Protein 1UCD (pdb70)

Solvent-accessible surface area: 8926 Å² total; per-residue (Å²): 44,54,17,0,43,0,0,0,8,9,0,21,11,10,4,46,32,80,146,96,70,108,15,63,0,73,68,57,145,44,2,0,0,40,0,0,23,0,8,65,100,69,76,48,45,54,100,37,141,41,47,113,41,41,51,98,89,0,68,114,6,72,90,73,0,68,90,24,0,16,9,2,60,124,103,64,36,91,103,27,3,33,90,2,0,67,72,9,0,10,11,0,43,101,99,27,89,3,28,34,0,0,89,23,0,0,49,6,30,91,109,4,69,1,36,16,4,0,143,104,88,94,4,19,25,81,50,163,97,25,40,74,152,39,1,36,29,52,0,58,82,134,44,38,74,79,1,0,0,57,16,104,67,11,87,133,77,156,50,25,54,1,5,15,1,1,2,4,15,24,109,69,5,82,69,31,57,56,6,110,145,36,84,6,37,65,86,5,39,13

Foldseek 3Di:
DWKKWFKWWQLCQVCVLVPDDDFQSVPDGFIATQAIFDADPPGTQWQDDADQDDPVLAPVCVVLCCNRPARRGDRDRVVSLRRRCRTGVRVLCVPAPSNRRVVLSSVVSVVQGLQVLCVVVVNGADFDKDFLVVSQVSSCVVVVAGWAWEWDANVVPRAIATTMIIFMGTSVSPHTYHDDHYNDDRMHHD

GO terms:
  GO:0033897 ribonuclease T2 activity (F, EXP)

B-factor: mean 17.35, std 6.52, range [9.42, 54.41]

CATH classification: 3.90.730.10

Sequence (190 aa):
FDSFWFVQQWPPAVCSFQKSGSCPGSGLRTFTIHGLWPQQSGTSLTNCPGSPFDITKISHLQSQLNTLWPNVLRANNQQFWSHEWTKHGTCSESTFNQAAYFKLAVDMRNNYDIIGALRPHAAGPNGRTKSRQAIKGFLKAKFGKFPGLRCRTDPQTKVSYLVQVVACFAQDGSTLIDCTRDTCGANFIF

InterPro domains:
  IPR001568 Ribonuclease T2-like [PF00445] (1-180)
  IPR001568 Ribonuclease T2-like [PTHR11240] (1-183)
  IPR018188 Ribonuclease T2, His active site 1 [PS00530] (31-38)
  IPR033130 Ribonuclease T2, His active site 2 [PS00531] (81-92)
  IPR033697 Ribonuclease T2, eukaryotic [cd01061] (1-190)
  IPR036430 Ribonuclease T2-like superfamily [G3DSA:3.90.730.10] (1-191)
  IPR036430 Ribonuclease T2-like superfamily [SSF55895] (1-191)

Organism: Momordica charantia (NCBI:txid3673)

Secondary structure (DSSP, 8-state):
--EEEEEEE-HHHHHHT--SS--GGGG--S-EEEEEEEEETTEE--S-S-PPP-GGGGGGGHHHHHHHS--SSSS-HHHHHHHHHHHTGGGGTTT--HHHHHHHHHHHHHT--HHHHHGGGT-S-SSSEEEHHHHHHHHHHHHSS--EEEEEE-TTT--EEEEEEEEEEETTSSSEE--------SEEE-

Nearest PDB structures (foldseek):
  1bk7-assembly1_A  TM=9.965E-01  e=3.437E-41  Momordica charantia
  1j1g-assembly1_A  TM=9.953E-01  e=5.301E-41  Momordica charantia
  1j1f-assembly1_A  TM=9.950E-01  e=1.047E-40  Momordica charantia
  1v9h-assembly1_A  TM=9.979E-01  e=4.623E-40  Momordica charantia
  1ucg-assembly2_B  TM=9.881E-01  e=3.609E-40  Momordica charantia

Radius of gyration: 15.97 Å; Cα contacts (8 Å, |Δi|>4): 383; chains: 1; bounding box: 39×34×41 Å

Structure (mmCIF, N/CA/C/O backbone):
data_1UCD
#
_entry.id   1UCD
#
_cell.length_a   39.18
_cell.length_b   63.48
_cell.length_c   73.74
_cell.angle_alpha   90
_cell.angle_beta   90
_cell.angle_gamma   90
#
_symmetry.space_group_name_H-M   'P 21 21 21'
#
loop_
_entity.id
_entity.type
_entity.pdbx_description
1 polymer 'Ribonuclease MC'
2 non-polymer "URIDINE-5'-MONOPHOSPHATE"
3 non-polymer URACIL
4 water water
#
loop_
_atom_site.group_PDB
_atom_site.id
_atom_site.type_symbol
_atom_site.label_atom_id
_atom_site.label_alt_id
_atom_site.label_comp_id
_atom_site.label_asym_id
_atom_site.label_entity_id
_atom_site.label_seq_id
_atom_site.pdbx_PDB_ins_code
_atom_site.Cartn_x
_atom_site.Cartn_y
_atom_site.Cartn_z
_atom_site.occupancy
_atom_site.B_iso_or_equiv
_atom_site.auth_seq_id
_atom_site.auth_comp_id
_atom_site.auth_asym_id
_atom_site.auth_atom_id
_atom_site.pdbx_PDB_model_num
ATOM 1 N N . PHE A 1 1 ? -0.616 -6.665 12.815 1.00 17.63 1 PHE A N 1
ATOM 2 C CA . PHE A 1 1 ? -1.295 -5.998 13.959 1.00 16.60 1 PHE A CA 1
ATOM 3 C C . PHE A 1 1 ? -2.178 -4.872 13.435 1.00 16.45 1 PHE A C 1
ATOM 4 O O . PHE A 1 1 ? -1.910 -4.305 12.376 1.00 16.79 1 PHE A O 1
ATOM 12 N N . ASP A 1 2 ? -3.231 -4.549 14.175 1.00 16.80 2 ASP A N 1
ATOM 13 C CA . ASP A 1 2 ? -4.149 -3.502 13.744 1.00 17.52 2 ASP A CA 1
ATOM 14 C C . ASP A 1 2 ? -4.267 -2.332 14.714 1.00 16.52 2 ASP A C 1
ATOM 15 O O . ASP A 1 2 ? -4.913 -1.332 14.412 1.00 17.62 2 ASP A O 1
ATOM 20 N N . SER A 1 3 ? -3.652 -2.456 15.884 1.00 15.64 3 SER A N 1
ATOM 21 C CA . SER A 1 3 ? -3.688 -1.381 16.862 1.00 14.36 3 SER A CA 1
ATOM 22 C C . SER A 1 3 ? -2.624 -1.619 17.915 1.00 12.93 3 SER A C 1
ATOM 23 O O . SER A 1 3 ? -1.964 -2.657 17.925 1.00 13.11 3 SER A O 1
ATOM 26 N N . PHE A 1 4 ? -2.461 -0.635 18.789 1.00 12.14 4 PHE A N 1
ATOM 27 C CA . PHE A 1 4 ? -1.489 -0.701 19.866 1.00 11.78 4 PHE A CA 1
ATOM 28 C C . PHE A 1 4 ? -2.125 -0.345 21.186 1.00 11.75 4 PHE A C 1
ATOM 29 O O . PHE A 1 4 ? -3.038 0.479 21.256 1.00 12.07 4 PHE A O 1
ATOM 37 N N . TRP A 1 5 ? -1.596 -0.953 22.234 1.00 11.94 5 TRP A N 1
ATOM 38 C CA . TRP A 1 5 ? -1.978 -0.620 23.588 1.00 10.63 5 TRP A CA 1
ATOM 39 C C . TRP A 1 5 ? -0.698 -0.014 24.131 1.00 10.69 5 TRP A C 1
ATOM 40 O O . TRP A 1 5 ? 0.313 -0.709 24.269 1.00 11.12 5 TRP A O 1
ATOM 51 N N . PHE A 1 6 ? -0.717 1.289 24.375 1.00 10.08 6 PHE A N 1
ATOM 52 C CA . PHE A 1 6 ? 0.440 1.951 24.945 1.00 9.42 6 PHE A CA 1
ATOM 53 C C . PHE A 1 6 ? 0.158 1.907 26.432 1.00 10.81 6 PHE A C 1
ATOM 54 O O . PHE A 1 6 ? -0.670 2.654 26.946 1.00 9.69 6 PHE A O 1
ATOM 62 N N . VAL A 1 7 ? 0.859 1.020 27.117 1.00 9.73 7 VAL A N 1
ATOM 63 C CA . VAL A 1 7 ? 0.628 0.798 28.529 1.00 10.68 7 VAL A CA 1
ATOM 64 C C . VAL A 1 7 ? 1.597 1.493 29.453 1.00 10.62 7 VAL A C 1
ATOM 65 O O . VAL A 1 7 ? 2.799 1.237 29.419 1.00 10.95 7 VAL A O 1
ATOM 69 N N . GLN A 1 8 ? 1.069 2.388 30.275 1.00 10.20 8 GLN A N 1
ATOM 70 C CA . GLN A 1 8 ? 1.884 3.082 31.252 1.00 9.84 8 GLN A CA 1
ATOM 71 C C . GLN A 1 8 ? 1.538 2.516 32.605 1.00 9.90 8 GLN A C 1
ATOM 72 O O . GLN A 1 8 ? 0.412 2.092 32.838 1.00 10.94 8 GLN A O 1
ATOM 78 N N . GLN A 1 9 ? 2.509 2.510 33.502 1.00 10.43 9 GLN A N 1
ATOM 79 C CA . GLN A 1 9 ? 2.274 1.983 34.828 1.00 10.26 9 GLN A CA 1
ATOM 80 C C . GLN A 1 9 ? 2.588 3.035 35.873 1.00 10.85 9 GLN A C 1
ATOM 81 O O . GLN A 1 9 ? 3.406 3.926 35.646 1.00 10.98 9 GLN A O 1
ATOM 87 N N . TRP A 1 10 ? 1.901 2.943 37.006 1.00 11.63 10 TRP A N 1
ATOM 88 C CA . TRP A 1 10 ? 2.135 3.852 38.118 1.00 11.85 10 TRP A CA 1
ATOM 89 C C . TRP A 1 10 ? 3.112 3.074 38.989 1.00 11.78 10 TRP A C 1
ATOM 90 O O . TRP A 1 10 ? 2.725 2.154 39.707 1.00 12.48 10 TRP A O 1
ATOM 101 N N . PRO A 1 11 ? 4.397 3.445 38.939 1.00 11.61 11 PRO A N 1
ATOM 102 C CA . PRO A 1 11 ? 5.434 2.758 39.710 1.00 12.07 11 PRO A CA 1
ATOM 103 C C . PRO A 1 11 ? 5.144 2.424 41.166 1.00 12.21 11 PRO A C 1
ATOM 104 O O . PRO A 1 11 ? 5.341 1.289 41.587 1.00 11.93 11 PRO A O 1
ATOM 108 N N . PRO A 1 12 ? 4.677 3.398 41.955 1.00 12.20 12 PRO A N 1
ATOM 109 C CA . PRO A 1 12 ? 4.400 3.080 43.359 1.00 13.37 12 PRO A CA 1
ATOM 110 C C . PRO A 1 12 ? 3.369 1.968 43.522 1.00 14.51 12 PRO A C 1
ATOM 111 O O . PRO A 1 12 ? 3.511 1.097 44.377 1.00 14.89 12 PRO A O 1
ATOM 115 N N . ALA A 1 13 ? 2.325 2.003 42.702 1.00 14.20 13 ALA A N 1
ATOM 116 C CA . ALA A 1 13 ? 1.283 0.990 42.774 1.00 14.84 13 ALA A CA 1
ATOM 117 C C . ALA A 1 13 ? 1.829 -0.372 42.368 1.00 14.88 13 ALA A C 1
ATOM 118 O O . ALA A 1 13 ? 1.576 -1.377 43.030 1.00 15.19 13 ALA A O 1
ATOM 120 N N . VAL A 1 14 ? 2.590 -0.409 41.280 1.00 13.70 14 VAL A N 1
ATOM 121 C CA . VAL A 1 14 ? 3.163 -1.662 40.819 1.00 15.14 14 VAL A CA 1
ATOM 122 C C . VAL A 1 14 ? 4.041 -2.237 41.928 1.00 14.68 14 VAL A C 1
ATOM 123 O O . VAL A 1 14 ? 3.986 -3.430 42.230 1.00 15.96 14 VAL A O 1
ATOM 127 N N . CYS A 1 15 ? 4.841 -1.374 42.541 1.00 15.57 15 CYS A N 1
ATOM 128 C CA . CYS A 1 15 ? 5.725 -1.793 43.615 1.00 15.55 15 CYS A CA 1
ATOM 129 C C . CYS A 1 15 ? 4.993 -2.075 44.927 1.00 16.09 15 CYS A C 1
ATOM 130 O O . CYS A 1 15 ? 5.524 -2.766 45.801 1.00 17.96 15 CYS A O 1
ATOM 133 N N . SER A 1 16 ? 3.779 -1.553 45.071 1.00 17.49 16 SER A N 1
ATOM 134 C CA . SER A 1 16 ? 3.017 -1.766 46.298 1.00 18.38 16 SER A CA 1
ATOM 135 C C . SER A 1 16 ? 2.650 -3.236 46.457 1.00 19.93 16 SER A C 1
ATOM 136 O O . SER A 1 16 ? 2.292 -3.676 47.549 1.00 20.72 16 SER A O 1
ATOM 139 N N . PHE A 1 17 ? 2.741 -3.996 45.368 1.00 19.22 17 PHE A N 1
ATOM 140 C CA . PHE A 1 17 ? 2.423 -5.416 45.415 1.00 20.37 17 PHE A CA 1
ATOM 141 C C . PHE A 1 17 ? 3.634 -6.243 45.811 1.00 21.16 17 PHE A C 1
ATOM 142 O O . PHE A 1 17 ? 3.515 -7.433 46.094 1.00 22.49 17 PHE A O 1
ATOM 150 N N . GLN A 1 18 ? 4.800 -5.604 45.826 1.00 20.73 18 GLN A N 1
ATOM 151 C CA . GLN A 1 18 ? 6.033 -6.272 46.227 1.00 21.42 18 GLN A CA 1
ATOM 152 C C . GLN A 1 18 ? 6.132 -6.008 47.724 1.00 20.92 18 GLN A C 1
ATOM 153 O O . GLN A 1 18 ? 6.640 -4.969 48.148 1.00 20.34 18 GLN A O 1
ATOM 159 N N . LYS A 1 19 ? 5.632 -6.948 48.518 1.00 21.39 19 LYS A N 1
ATOM 160 C CA . LYS A 1 19 ? 5.613 -6.807 49.969 1.00 21.09 19 LYS A CA 1
ATOM 161 C C . LYS A 1 19 ? 6.971 -6.887 50.655 1.00 21.50 19 LYS A C 1
ATOM 162 O O . LYS A 1 19 ? 7.090 -6.580 51.841 1.00 21.24 19 LYS A O 1
ATOM 168 N N . SER A 1 20 ? 7.994 -7.295 49.916 1.00 20.76 20 SER A N 1
ATOM 169 C CA . SER A 1 20 ? 9.332 -7.390 50.482 1.00 21.13 20 SER A CA 1
ATOM 170 C C . SER A 1 20 ? 10.378 -7.065 49.427 1.00 20.19 20 SER A C 1
ATOM 171 O O . SER A 1 20 ? 10.127 -7.195 48.228 1.00 20.28 20 SER A O 1
ATOM 174 N N . GLY A 1 21 ? 11.547 -6.628 49.877 1.00 19.71 21 GLY A N 1
ATOM 175 C CA . GLY A 1 21 ? 12.617 -6.312 48.951 1.00 18.97 21 GLY A CA 1
ATOM 176 C C . GLY A 1 21 ? 12.532 -4.941 48.312 1.00 17.36 21 GLY A C 1
ATOM 177 O O . GLY A 1 21 ? 11.520 -4.245 48.412 1.00 18.13 21 GLY A O 1
ATOM 178 N N . SER A 1 22 ? 13.614 -4.558 47.644 1.00 17.95 22 SER A N 1
ATOM 179 C CA . SER A 1 22 ? 13.687 -3.263 46.988 1.00 17.70 22 SER A CA 1
ATOM 180 C C . SER A 1 22 ? 12.809 -3.216 45.749 1.00 16.74 22 SER A C 1
ATOM 181 O O . SER A 1 22 ? 12.550 -4.234 45.105 1.00 18.42 22 SER A O 1
ATOM 184 N N . CYS A 1 23 ? 12.361 -2.014 45.418 1.00 14.99 23 CYS A N 1
ATOM 185 C CA . CYS A 1 23 ? 11.510 -1.808 44.262 1.00 14.96 23 CYS A CA 1
ATOM 186 C C . CYS A 1 23 ? 11.583 -0.318 43.950 1.00 14.98 23 CYS A C 1
ATOM 187 O O . CYS A 1 23 ? 10.918 0.491 44.598 1.00 14.70 23 CYS A O 1
ATOM 190 N N . PRO A 1 24 ? 12.404 0.060 42.955 1.00 16.39 24 PRO A N 1
ATOM 191 C CA . PRO A 1 24 ? 12.608 1.448 42.523 1.00 16.54 24 PRO A CA 1
ATOM 192 C C . PRO A 1 24 ? 11.332 2.248 42.288 1.00 15.89 24 PRO A C 1
ATOM 193 O O . PRO A 1 24 ? 11.302 3.459 42.512 1.00 14.81 24 PRO A O 1
ATOM 197 N N . GLY A 1 25 ? 10.287 1.570 41.828 1.00 15.21 25 GLY A N 1
ATOM 198 C CA . GLY A 1 25 ? 9.027 2.238 41.562 1.00 15.05 25 GLY A CA 1
ATOM 199 C C . GLY A 1 25 ? 8.438 2.930 42.773 1.00 14.61 25 GLY A C 1
ATOM 200 O O . GLY A 1 25 ? 7.678 3.888 42.641 1.00 13.91 25 GLY A O 1
ATOM 201 N N . SER A 1 26 ? 8.785 2.453 43.963 1.00 14.51 26 SER A N 1
ATOM 202 C CA . SER A 1 26 ? 8.264 3.053 45.177 1.00 15.36 26 SER A CA 1
ATOM 203 C C . SER A 1 26 ? 8.605 4.532 45.301 1.00 16.60 26 SER A C 1
ATOM 204 O O . SER A 1 26 ? 7.856 5.291 45.903 1.00 18.16 26 SER A O 1
ATOM 207 N N . GLY A 1 27 ? 9.725 4.946 44.723 1.00 15.80 27 GLY A N 1
ATOM 208 C CA . GLY A 1 27 ? 10.105 6.346 44.813 1.00 18.16 27 GLY A CA 1
ATOM 209 C C . GLY A 1 27 ? 9.923 7.123 43.524 1.00 18.36 27 GLY A C 1
ATOM 210 O O . GLY A 1 27 ? 10.421 8.242 43.394 1.00 20.73 27 GLY A O 1
ATOM 211 N N . LEU A 1 28 ? 9.191 6.552 42.573 1.00 16.41 28 LEU A N 1
ATOM 212 C CA . LEU A 1 28 ? 8.995 7.219 41.294 1.00 16.98 28 LEU A CA 1
ATOM 213 C C . LEU A 1 28 ? 7.544 7.619 41.077 1.00 17.38 28 LEU A C 1
ATOM 214 O O . LEU A 1 28 ? 6.738 6.836 40.571 1.00 17.22 28 LEU A O 1
ATOM 219 N N . ARG A 1 29 ? 7.235 8.859 41.444 1.00 18.08 29 ARG A N 1
ATOM 220 C CA . ARG A 1 29 ? 5.887 9.409 41.338 1.00 19.60 29 ARG A CA 1
ATOM 221 C C . ARG A 1 29 ? 5.574 9.992 39.967 1.00 19.03 29 ARG A C 1
ATOM 222 O O . ARG A 1 29 ? 5.248 11.170 39.840 1.00 20.63 29 ARG A O 1
ATOM 230 N N . THR A 1 30 ? 5.676 9.161 38.940 1.00 17.70 30 THR A N 1
ATOM 231 C CA . TH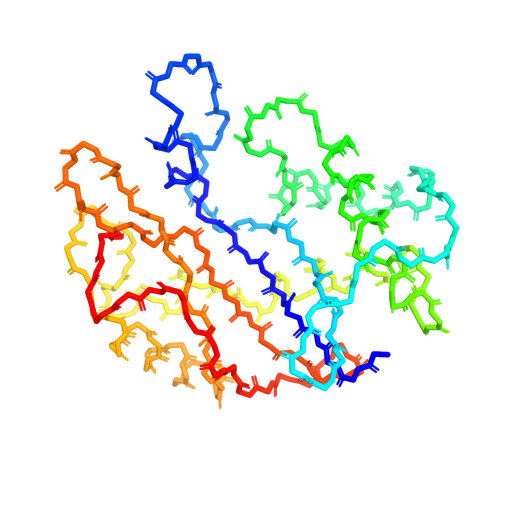R A 1 30 ? 5.378 9.588 37.585 1.00 17.92 30 THR A CA 1
ATOM 232 C C . THR A 1 30 ? 5.011 8.339 36.801 1.00 16.05 30 THR A C 1
ATOM 233 O O . THR A 1 30 ? 5.577 7.274 37.041 1.00 14.74 30 THR A O 1
ATOM 237 N N . PHE A 1 31 ? 4.046 8.447 35.895 1.00 14.62 31 PHE A N 1
ATOM 238 C CA . PHE A 1 31 ? 3.689 7.283 35.101 1.00 13.95 31 PHE A CA 1
ATOM 239 C C . PHE A 1 31 ? 4.841 7.000 34.172 1.00 13.11 31 PHE A C 1
ATOM 240 O O . PHE A 1 31 ? 5.425 7.912 33.588 1.00 13.84 31 PHE A O 1
ATOM 248 N N . THR A 1 32 ? 5.179 5.727 34.049 1.00 11.46 32 THR A N 1
ATOM 249 C CA . THR A 1 32 ? 6.267 5.331 33.183 1.00 11.10 32 THR A CA 1
ATOM 250 C C . THR A 1 32 ? 5.750 4.286 32.222 1.00 11.00 32 THR A C 1
ATOM 251 O O . THR A 1 32 ? 4.666 3.738 32.399 1.00 10.46 32 THR A O 1
ATOM 255 N N . ILE A 1 33 ? 6.529 4.009 31.194 1.00 9.96 33 ILE A N 1
ATOM 256 C CA . ILE A 1 33 ? 6.121 3.043 30.197 1.00 10.41 33 ILE A CA 1
ATOM 257 C C . ILE A 1 33 ? 6.299 1.608 30.650 1.00 10.41 33 ILE A C 1
ATOM 258 O O . ILE A 1 33 ? 7.363 1.232 31.131 1.00 11.01 33 ILE A O 1
ATOM 263 N N . HIS A 1 34 ? 5.251 0.810 30.526 1.00 9.97 34 HIS A N 1
ATOM 264 C CA . HIS A 1 34 ? 5.399 -0.602 30.823 1.00 10.33 34 HIS A CA 1
ATOM 265 C C . HIS A 1 34 ? 5.766 -1.166 29.455 1.00 10.91 34 HIS A C 1
ATOM 266 O O . HIS A 1 34 ? 6.790 -1.823 29.295 1.00 10.99 34 HIS A O 1
ATOM 273 N N . GLY A 1 35 ? 4.933 -0.889 28.461 1.00 10.49 35 GLY A N 1
ATOM 274 C CA . GLY A 1 35 ? 5.232 -1.372 27.132 1.00 10.61 35 GLY A CA 1
ATOM 275 C C . GLY A 1 35 ? 4.253 -0.879 26.095 1.00 11.03 35 GLY A C 1
ATOM 276 O O . GLY A 1 35 ? 3.257 -0.231 26.408 1.00 11.63 35 GLY A O 1
ATOM 277 N N . LEU A 1 36 ? 4.572 -1.175 24.845 1.00 10.84 36 LEU A N 1
ATOM 278 C CA . LEU A 1 36 ? 3.746 -0.819 23.704 1.00 10.68 36 LEU A CA 1
ATOM 279 C C . LEU A 1 36 ? 3.375 -2.183 23.146 1.00 10.20 36 LEU A C 1
ATOM 280 O O . LEU A 1 36 ? 4.214 -2.907 22.603 1.00 10.70 36 LEU A O 1
ATOM 285 N N . TRP A 1 37 ? 2.108 -2.537 23.288 1.00 10.24 37 TRP A N 1
ATOM 286 C CA . TRP A 1 37 ? 1.662 -3.858 22.896 1.00 10.44 37 TRP A CA 1
ATOM 287 C C . TRP A 1 37 ? 0.819 -3.929 21.649 1.00 10.22 37 TRP A C 1
ATOM 288 O O . TRP A 1 37 ? -0.327 -3.487 21.642 1.00 10.76 37 TRP A O 1
ATOM 299 N N . PRO A 1 38 ? 1.369 -4.503 20.574 1.00 10.75 38 PRO A N 1
ATOM 300 C CA . PRO A 1 38 ? 0.595 -4.611 19.339 1.00 10.89 38 PRO A CA 1
ATOM 301 C C . PRO A 1 38 ? -0.612 -5.501 19.586 1.00 11.87 38 PRO A C 1
ATOM 302 O O . PRO A 1 38 ? -0.541 -6.462 20.354 1.00 12.77 38 PRO A O 1
ATOM 306 N N . GLN A 1 39 ? -1.714 -5.168 18.929 1.00 12.84 39 GLN A N 1
ATOM 307 C CA . GLN A 1 39 ? -2.957 -5.915 19.055 1.00 14.08 39 GLN A CA 1
ATOM 308 C C . GLN A 1 39 ? -3.409 -6.365 17.680 1.00 15.55 39 GLN A C 1
ATOM 309 O O . GLN A 1 39 ? -3.015 -5.791 16.666 1.00 15.91 39 GLN A O 1
ATOM 315 N N . GLN A 1 40 ? -4.260 -7.383 17.661 1.00 18.00 40 GLN A N 1
ATOM 316 C CA . GLN A 1 40 ? -4.814 -7.902 16.422 1.00 20.91 40 GLN A CA 1
ATOM 317 C C . GLN A 1 40 ? -6.199 -8.448 16.731 1.00 23.10 40 GLN A C 1
ATOM 318 O O . GLN A 1 40 ? -6.347 -9.338 17.564 1.00 22.90 40 GLN A O 1
ATOM 324 N N . SER A 1 41 ? -7.212 -7.897 16.075 1.00 25.48 41 SER A N 1
ATOM 325 C CA . SER A 1 41 ? -8.586 -8.346 16.269 1.00 27.36 41 SER A CA 1
ATOM 326 C C . SER A 1 41 ? -8.988 -8.463 17.740 1.00 28.37 41 SER A C 1
ATOM 327 O O . SER A 1 41 ? -9.522 -9.490 18.166 1.00 29.57 41 SER A O 1
ATOM 330 N N . GLY A 1 42 ? -8.722 -7.413 18.511 1.00 28.65 42 GLY A N 1
ATOM 331 C CA . GLY A 1 42 ? -9.084 -7.409 19.918 1.00 28.40 42 GLY A CA 1
ATOM 332 C C . GLY A 1 42 ? -8.243 -8.255 20.858 1.00 27.81 42 GLY A C 1
ATOM 333 O O . GLY A 1 42 ? -8.667 -8.538 21.979 1.00 29.01 42 GLY A O 1
ATOM 334 N N . THR A 1 43 ? -7.055 -8.662 20.423 1.00 26.60 43 THR A N 1
ATOM 335 C CA . THR A 1 43 ? -6.194 -9.471 21.278 1.00 24.63 43 THR A CA 1
ATOM 336 C C . THR A 1 43 ? -4.731 -9.061 21.150 1.00 21.66 43 THR A C 1
ATOM 337 O O . THR A 1 43 ? -4.296 -8.583 20.103 1.00 19.60 43 THR A O 1
ATOM 341 N N . SER A 1 44 ? -3.974 -9.253 22.224 1.00 19.44 44 SER A N 1
ATOM 342 C CA . SER A 1 44 ? -2.562 -8.900 22.230 1.00 19.43 44 SER A CA 1
ATOM 343 C C . SER A 1 44 ? -1.726 -9.887 21.433 1.00 19.22 44 SER A C 1
ATOM 344 O O . SER A 1 44 ? -1.863 -11.101 21.586 1.00 20.97 44 SER A O 1
ATOM 347 N N . LEU A 1 45 ? -0.862 -9.357 20.577 1.00 17.10 45 LEU A N 1
ATOM 348 C CA . LEU A 1 45 ? 0.024 -10.183 19.769 1.00 16.99 45 LEU A CA 1
ATOM 349 C C . LEU A 1 45 ? 1.344 -10.248 20.504 1.00 16.87 45 LEU A C 1
ATOM 350 O O . LEU A 1 45 ? 1.973 -9.217 20.742 1.00 16.98 45 LEU A O 1
ATOM 355 N N . THR A 1 46 ? 1.771 -11.452 20.861 1.00 15.53 46 THR A N 1
ATOM 356 C CA . THR A 1 46 ? 3.018 -11.604 21.594 1.00 16.16 46 THR A CA 1
ATOM 357 C C . THR A 1 46 ? 3.971 -12.641 21.029 1.00 16.27 46 THR A C 1
ATOM 358 O O . THR A 1 46 ? 3.574 -13.546 20.292 1.00 17.76 46 THR A O 1
ATOM 362 N N . ASN A 1 47 ? 5.237 -12.487 21.400 1.00 16.27 47 ASN A N 1
ATOM 363 C CA . ASN A 1 47 ? 6.309 -13.385 21.003 1.00 16.63 47 ASN A CA 1
ATOM 364 C C . ASN A 1 47 ? 6.325 -13.725 19.526 1.00 16.82 47 ASN A C 1
ATOM 365 O O . ASN A 1 47 ? 6.388 -14.895 19.145 1.00 17.81 47 ASN A O 1
ATOM 370 N N . CYS A 1 48 ? 6.278 -12.696 18.690 1.00 15.98 48 CYS A N 1
ATOM 371 C CA . CYS A 1 48 ? 6.306 -12.896 17.252 1.00 16.49 48 CYS A CA 1
ATOM 372 C C . CYS A 1 48 ? 7.732 -13.113 16.805 1.00 17.27 48 CYS A C 1
ATOM 373 O O . CYS A 1 48 ? 8.668 -12.610 17.421 1.00 15.94 48 CYS A O 1
ATOM 376 N N . PRO A 1 49 ? 7.921 -13.893 15.735 1.00 16.94 49 PRO A N 1
ATOM 377 C CA . PRO A 1 49 ? 9.283 -14.117 15.259 1.00 17.60 49 PRO A CA 1
ATOM 378 C C . PRO A 1 49 ? 9.782 -12.772 14.755 1.00 18.81 49 PRO A C 1
ATOM 379 O O . PRO A 1 49 ? 9.151 -12.148 13.902 1.00 20.93 49 PRO A O 1
ATOM 383 N N . GLY A 1 50 ? 10.900 -12.316 15.296 1.00 18.01 50 GLY A N 1
ATOM 384 C CA . GLY A 1 50 ? 11.432 -11.040 14.874 1.00 17.58 50 GLY A CA 1
ATOM 385 C C . GLY 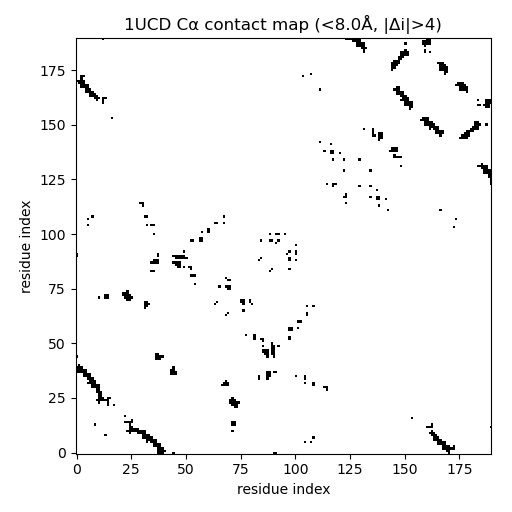A 1 50 ? 12.899 -10.925 15.201 1.00 17.84 50 GLY A C 1
ATOM 386 O O . GLY A 1 50 ? 13.543 -11.905 15.576 1.00 19.59 50 GLY A O 1
ATOM 387 N N . SER A 1 51 ? 13.428 -9.718 15.063 1.00 16.22 51 SER A N 1
ATOM 388 C CA . SER A 1 51 ? 14.831 -9.481 15.336 1.00 16.60 51 SER A CA 1
ATOM 389 C C . SER A 1 51 ? 15.118 -9.573 16.823 1.00 17.00 51 SER A C 1
ATOM 390 O O . SER A 1 51 ? 14.295 -9.182 17.653 1.00 16.48 51 SER A O 1
ATOM 393 N N . PRO A 1 52 ? 16.284 -10.118 17.184 1.00 17.48 52 PRO A N 1
ATOM 394 C CA . PRO A 1 52 ? 16.604 -10.210 18.606 1.00 16.74 52 PRO A CA 1
ATOM 395 C C . PRO A 1 52 ? 16.767 -8.778 19.101 1.00 15.50 52 PRO A C 1
ATOM 396 O O . PRO A 1 52 ? 17.073 -7.882 18.314 1.00 16.84 52 PRO A O 1
ATOM 400 N N . PHE A 1 53 ? 16.549 -8.555 20.388 1.00 15.34 53 PHE A N 1
ATOM 401 C CA . PHE A 1 53 ? 16.715 -7.219 20.933 1.00 14.50 53 PHE A CA 1
ATOM 402 C C . PHE A 1 53 ? 18.169 -6.805 20.724 1.00 14.39 53 PHE A C 1
ATOM 403 O O . PHE A 1 53 ? 19.089 -7.586 20.968 1.00 15.62 53 PHE A O 1
ATOM 411 N N . ASP A 1 54 ? 18.371 -5.577 20.267 1.00 13.85 54 ASP A N 1
ATOM 412 C CA . ASP A 1 54 ? 19.710 -5.058 20.027 1.00 14.36 54 ASP A CA 1
ATOM 413 C C . ASP A 1 54 ? 19.813 -3.719 20.737 1.00 12.86 54 ASP A C 1
ATOM 414 O O . ASP A 1 54 ? 19.279 -2.717 20.269 1.00 13.16 54 ASP A O 1
ATOM 419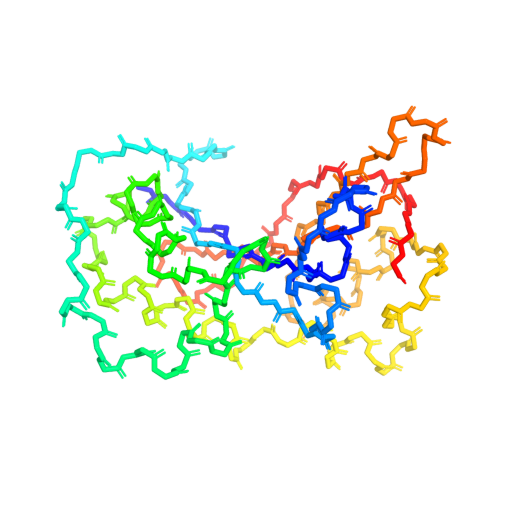 N N . ILE A 1 55 ? 20.510 -3.707 21.866 1.00 14.26 55 ILE A N 1
ATOM 420 C CA . ILE A 1 55 ? 20.655 -2.491 22.649 1.00 14.88 55 ILE A CA 1
ATOM 421 C C . ILE A 1 55 ? 21.270 -1.320 21.879 1.00 15.21 55 ILE A C 1
ATOM 422 O O . ILE A 1 55 ? 20.950 -0.166 22.150 1.00 16.09 55 ILE A O 1
ATOM 427 N N . THR A 1 56 ? 22.133 -1.609 20.908 1.00 14.69 56 THR A N 1
ATOM 428 C CA . THR A 1 56 ? 22.774 -0.541 20.139 1.00 15.51 56 THR A CA 1
ATOM 429 C C . THR A 1 56 ? 21.784 0.240 19.286 1.00 15.52 56 THR A C 1
ATOM 430 O O . THR A 1 56 ? 22.038 1.385 18.918 1.00 16.88 56 THR A O 1
ATOM 434 N N . LYS A 1 57 ? 20.649 -0.376 18.975 1.00 15.04 57 LYS A N 1
ATOM 435 C CA . LYS A 1 57 ? 19.651 0.284 18.150 1.00 16.50 57 LYS A CA 1
ATOM 436 C C . LYS A 1 57 ? 18.911 1.400 18.880 1.00 16.15 57 LYS A C 1
ATOM 437 O O . LYS A 1 57 ? 18.252 2.222 18.247 1.00 16.21 57 LYS A O 1
ATOM 443 N N . ILE A 1 58 ? 19.021 1.442 20.205 1.00 15.54 58 ILE A N 1
ATOM 444 C CA . ILE A 1 58 ? 18.333 2.485 20.955 1.00 15.75 58 ILE A CA 1
ATOM 445 C C . ILE A 1 58 ? 19.232 3.325 21.857 1.00 15.63 58 ILE A C 1
ATOM 446 O O . ILE A 1 58 ? 18.764 3.943 22.811 1.00 14.69 58 ILE A O 1
ATOM 451 N N . SER A 1 59 ? 20.525 3.357 21.552 1.00 15.63 59 SER A N 1
ATOM 452 C CA . SER A 1 59 ? 21.452 4.157 22.341 1.00 16.51 59 SER A CA 1
ATOM 453 C C . SER A 1 59 ? 21.029 5.622 22.249 1.00 15.35 59 SER A C 1
ATOM 454 O O . SER A 1 59 ? 21.162 6.379 23.209 1.00 15.12 59 SER A O 1
ATOM 457 N N . HIS A 1 60 ? 20.489 6.015 21.097 1.00 15.26 60 HIS A N 1
ATOM 458 C CA . HIS A 1 60 ? 20.061 7.396 20.900 1.00 15.03 60 HIS A CA 1
ATOM 459 C C . HIS A 1 60 ? 18.822 7.768 21.715 1.00 15.24 60 HIS A C 1
ATOM 460 O O . HIS A 1 60 ? 18.492 8.944 21.853 1.00 16.42 60 HIS A O 1
ATOM 467 N N . LEU A 1 61 ? 18.140 6.765 22.260 1.00 14.34 61 LEU A N 1
ATOM 468 C CA . LEU A 1 61 ? 16.946 7.007 23.070 1.00 14.22 61 LEU A CA 1
ATOM 469 C C . LEU A 1 61 ? 17.194 6.596 24.512 1.00 14.00 61 LEU A C 1
ATOM 470 O O . LEU A 1 61 ? 16.347 6.785 25.376 1.00 13.48 61 LEU A O 1
ATOM 475 N N . GLN A 1 62 ? 18.371 6.042 24.760 1.00 13.89 62 GLN A N 1
ATOM 476 C CA . GLN A 1 62 ? 18.732 5.548 26.076 1.00 14.30 62 GLN A CA 1
ATOM 477 C C . GLN A 1 62 ? 18.451 6.470 27.258 1.00 14.19 62 GLN A C 1
ATOM 478 O O . GLN A 1 62 ? 17.828 6.055 28.231 1.00 13.79 62 GLN A O 1
ATOM 484 N N . SER A 1 63 ? 18.903 7.716 27.188 1.00 14.49 63 SER A N 1
ATOM 485 C CA . SER A 1 63 ? 18.676 8.641 28.292 1.00 16.06 63 SER A CA 1
ATOM 486 C C . SER A 1 63 ? 17.183 8.858 28.516 1.00 15.01 63 SER A C 1
ATOM 487 O O . SER A 1 63 ? 16.708 8.866 29.651 1.00 15.28 63 SER A O 1
ATOM 490 N N . GLN A 1 64 ? 16.443 9.027 27.427 1.00 14.00 64 GLN A N 1
ATOM 491 C CA . GLN A 1 64 ? 15.005 9.233 27.526 1.00 13.37 64 GLN A CA 1
ATOM 492 C C . GLN A 1 64 ? 14.338 7.987 28.102 1.00 12.96 64 GLN A C 1
ATOM 493 O O . GLN A 1 64 ? 13.464 8.080 28.962 1.00 13.87 64 GLN A O 1
ATOM 499 N N . LEU A 1 65 ? 14.761 6.821 27.631 1.00 11.76 65 LEU A N 1
ATOM 500 C CA . LEU A 1 65 ? 14.195 5.571 28.108 1.00 11.89 65 LEU A CA 1
ATOM 501 C C . LEU A 1 65 ? 14.476 5.341 29.587 1.00 12.19 65 LEU A C 1
ATOM 502 O O . LEU A 1 65 ? 13.659 4.758 30.294 1.00 11.80 65 LEU A O 1
ATOM 507 N N . ASN A 1 66 ? 15.630 5.795 30.067 1.00 12.71 66 ASN A N 1
ATOM 508 C CA . ASN A 1 66 ? 15.947 5.619 31.479 1.00 12.74 66 ASN A CA 1
ATOM 509 C C . ASN A 1 66 ? 14.934 6.365 32.328 1.00 12.59 66 ASN A C 1
ATOM 510 O O . ASN A 1 66 ? 14.598 5.942 33.430 1.00 13.65 66 ASN A O 1
ATOM 515 N N . THR A 1 67 ? 14.448 7.481 31.806 1.00 13.74 67 THR A N 1
ATOM 516 C CA . THR A 1 67 ? 13.483 8.286 32.534 1.00 13.41 67 THR A CA 1
ATOM 517 C C . THR A 1 67 ? 12.040 7.880 32.279 1.00 12.87 67 THR A C 1
ATOM 518 O O . THR A 1 67 ? 11.234 7.800 33.203 1.00 13.36 67 THR A O 1
ATOM 522 N N . LEU A 1 68 ? 11.726 7.599 31.022 1.00 12.59 68 LEU A N 1
ATOM 523 C CA . LEU A 1 68 ? 10.364 7.254 30.647 1.00 12.14 68 LEU A CA 1
ATOM 524 C C . LEU A 1 68 ? 10.015 5.780 30.712 1.00 10.70 68 LEU A C 1
ATOM 525 O O . LEU A 1 68 ? 8.844 5.427 30.863 1.00 11.47 68 LEU A O 1
ATOM 530 N N . TRP A 1 69 ? 11.020 4.921 30.596 1.00 10.53 69 TRP A N 1
ATOM 531 C CA . TRP A 1 69 ? 10.787 3.486 30.598 1.00 10.90 69 TRP A CA 1
ATOM 532 C C . TRP A 1 69 ? 11.708 2.753 31.559 1.00 11.29 69 TRP A C 1
ATOM 533 O O . TRP A 1 69 ? 12.366 1.783 31.187 1.00 11.42 69 TRP A O 1
ATOM 544 N N . PRO A 1 70 ? 11.779 3.207 32.812 1.00 11.28 70 PRO A N 1
ATOM 545 C CA . PRO A 1 70 ? 12.657 2.501 33.737 1.00 11.15 70 PRO A CA 1
ATOM 546 C C . PRO A 1 70 ? 12.036 1.182 34.160 1.00 11.74 70 PRO A C 1
ATOM 547 O O . PRO A 1 70 ? 10.820 0.991 34.074 1.00 11.98 70 PRO A O 1
ATOM 551 N N . ASN A 1 71 ? 12.882 0.261 34.595 1.00 12.81 71 ASN A N 1
ATOM 552 C CA . ASN A 1 71 ? 12.395 -0.997 35.117 1.00 12.82 71 ASN A CA 1
ATOM 553 C C . ASN A 1 71 ? 12.082 -0.582 36.554 1.00 13.54 71 ASN A C 1
ATOM 554 O O . ASN A 1 71 ? 12.990 -0.226 37.307 1.00 14.29 71 ASN A O 1
ATOM 559 N N . VAL A 1 72 ? 10.812 -0.601 36.936 1.00 13.21 72 VAL A N 1
ATOM 560 C CA . VAL A 1 72 ? 10.449 -0.170 38.281 1.00 13.98 72 VAL A CA 1
ATOM 561 C C . VAL A 1 72 ? 10.548 -1.254 39.342 1.00 14.31 72 VAL A C 1
ATOM 562 O O . VAL A 1 72 ? 10.449 -0.965 40.534 1.00 15.02 72 VAL A O 1
ATOM 566 N N . LEU A 1 73 ? 10.751 -2.495 38.916 1.00 14.15 73 LEU A N 1
ATOM 567 C CA . LEU A 1 73 ? 10.845 -3.608 39.851 1.00 15.03 73 LEU A CA 1
ATOM 568 C C . LEU A 1 73 ? 12.266 -3.857 40.317 1.00 16.38 73 LEU A C 1
ATOM 569 O O . LEU A 1 73 ? 12.487 -4.314 41.436 1.00 16.88 73 LEU A O 1
ATOM 574 N N . ARG A 1 74 ? 13.226 -3.565 39.451 1.00 16.62 74 ARG A N 1
ATOM 575 C CA . ARG A 1 74 ? 14.629 -3.749 39.781 1.00 18.43 74 ARG A CA 1
ATOM 576 C C . ARG A 1 74 ? 15.460 -2.837 38.892 1.00 18.92 74 ARG A C 1
ATOM 577 O O . ARG A 1 74 ? 15.024 -2.440 37.807 1.00 16.76 74 ARG A O 1
ATOM 585 N N . ALA A 1 75 ? 16.656 -2.504 39.362 1.00 19.40 75 ALA A N 1
ATOM 586 C CA . ALA A 1 75 ? 17.550 -1.612 38.638 1.00 19.76 75 ALA A CA 1
ATOM 587 C C . ALA A 1 75 ? 18.203 -2.246 37.414 1.00 19.19 75 ALA A C 1
ATOM 588 O O . ALA A 1 75 ? 19.426 -2.377 37.351 1.00 20.24 75 ALA A O 1
ATOM 590 N N . ASN A 1 76 ? 17.387 -2.637 36.442 1.00 18.74 76 ASN A N 1
ATOM 591 C CA . ASN A 1 76 ? 17.895 -3.231 35.213 1.00 17.76 76 ASN A CA 1
ATOM 592 C C . ASN A 1 76 ? 16.951 -2.864 34.075 1.00 15.99 76 ASN A C 1
ATOM 593 O O . ASN A 1 76 ? 16.071 -3.645 33.703 1.00 15.84 76 ASN A O 1
ATOM 598 N N . ASN A 1 77 ? 17.143 -1.673 33.522 1.00 15.82 77 ASN A N 1
ATOM 599 C CA . ASN A 1 77 ? 16.289 -1.199 32.440 1.00 13.87 77 ASN A CA 1
ATOM 600 C C . ASN A 1 77 ? 16.387 -2.023 31.170 1.00 14.88 77 ASN A C 1
ATOM 601 O O . ASN A 1 77 ? 15.370 -2.375 30.579 1.00 13.82 77 ASN A O 1
ATOM 606 N N . GLN A 1 78 ? 17.607 -2.327 30.745 1.00 15.57 78 GLN A N 1
ATOM 607 C CA . GLN A 1 78 ? 17.809 -3.099 29.527 1.00 16.33 78 GLN A CA 1
ATOM 608 C C . GLN A 1 78 ? 17.061 -4.423 29.510 1.00 15.69 78 GLN A C 1
ATOM 609 O O . GLN A 1 78 ? 16.478 -4.795 28.495 1.00 14.48 78 GLN A O 1
ATOM 615 N N . GLN A 1 79 ? 17.080 -5.136 30.629 1.00 14.78 79 GLN A N 1
ATOM 616 C CA . GLN A 1 79 ? 16.397 -6.419 30.705 1.00 14.98 79 GLN A CA 1
ATOM 617 C C . GLN A 1 79 ? 14.913 -6.233 30.424 1.00 13.60 79 GLN A C 1
ATOM 618 O O . GLN A 1 79 ? 14.292 -7.049 29.746 1.00 13.71 79 GLN A O 1
ATOM 624 N N . PHE A 1 80 ? 14.357 -5.149 30.950 1.00 12.23 80 PHE A N 1
ATOM 625 C CA . PHE A 1 80 ? 12.949 -4.838 30.769 1.00 11.69 80 PHE A CA 1
ATOM 626 C C . PHE A 1 80 ? 12.670 -4.447 29.318 1.00 12.09 80 PHE A C 1
ATOM 627 O O . PHE A 1 80 ? 11.713 -4.928 28.717 1.00 11.84 80 PHE A O 1
ATOM 635 N N . TRP A 1 81 ? 13.509 -3.587 28.749 1.00 11.58 81 TRP A N 1
ATOM 636 C CA . TRP A 1 81 ? 13.319 -3.183 27.359 1.00 11.78 81 TRP A CA 1
ATOM 637 C C . TRP A 1 81 ? 13.426 -4.390 26.443 1.00 12.01 81 TRP A C 1
ATOM 638 O O . TRP A 1 81 ? 12.638 -4.546 25.516 1.00 11.62 81 TRP A O 1
ATOM 649 N N . SER A 1 82 ? 14.411 -5.242 26.701 1.00 12.34 82 SER A N 1
ATOM 650 C CA . SER A 1 82 ? 14.606 -6.432 25.886 1.00 12.87 82 SER A CA 1
ATOM 651 C C . SER A 1 82 ? 13.380 -7.330 25.978 1.00 12.49 82 SER A C 1
ATOM 652 O O . SER A 1 82 ? 12.895 -7.845 24.974 1.00 11.85 82 SER A O 1
ATOM 655 N N . HIS A 1 83 ? 12.879 -7.518 27.190 1.00 12.18 83 HIS A N 1
ATOM 656 C CA . HIS A 1 83 ? 11.707 -8.349 27.383 1.00 12.23 83 HIS A CA 1
ATOM 657 C C . HIS A 1 83 ? 10.513 -7.793 26.614 1.00 11.54 83 HIS A C 1
ATOM 658 O O . HIS A 1 83 ? 9.806 -8.527 25.923 1.00 12.28 83 HIS A O 1
ATOM 665 N N . GLU A 1 84 ? 10.285 -6.490 26.738 1.00 11.07 84 GLU A N 1
ATOM 666 C CA . GLU A 1 84 ? 9.161 -5.866 26.061 1.00 10.82 84 GLU A CA 1
ATOM 667 C C . GLU A 1 84 ? 9.320 -5.909 24.553 1.00 10.88 84 GLU A C 1
ATOM 668 O O . GLU A 1 84 ? 8.345 -6.082 23.825 1.00 10.70 84 GLU A O 1
ATOM 674 N N . TRP A 1 85 ? 10.548 -5.764 24.074 1.00 11.38 85 TRP A N 1
ATOM 675 C CA . TRP A 1 85 ? 10.768 -5.835 22.640 1.00 10.87 85 TRP A CA 1
ATOM 676 C C . TRP A 1 85 ? 10.471 -7.242 22.127 1.00 12.45 85 TRP A C 1
ATOM 677 O O . TRP A 1 85 ? 9.720 -7.428 21.173 1.00 11.73 85 TRP A O 1
ATOM 688 N N . THR A 1 86 ? 11.070 -8.230 22.775 1.00 11.80 86 THR A N 1
ATOM 689 C CA . THR A 1 86 ? 10.908 -9.613 22.366 1.00 13.02 86 THR A CA 1
ATOM 690 C C . THR A 1 86 ? 9.474 -10.102 22.459 1.00 13.02 86 THR A C 1
ATOM 691 O O . THR A 1 86 ? 8.966 -10.748 21.544 1.00 14.50 86 THR A O 1
ATOM 695 N N . LYS A 1 87 ? 8.810 -9.784 23.559 1.00 12.79 87 LYS A N 1
ATOM 696 C CA . LYS A 1 87 ? 7.447 -10.237 23.745 1.00 12.77 87 LYS A CA 1
ATOM 697 C C . LYS A 1 87 ? 6.400 -9.440 22.983 1.00 13.18 87 LYS A C 1
ATOM 698 O O . LYS A 1 87 ? 5.392 -9.995 22.555 1.00 13.88 87 LYS A O 1
ATOM 704 N N . HIS A 1 88 ? 6.642 -8.148 22.797 1.00 12.10 88 HIS A N 1
ATOM 705 C CA . HIS A 1 88 ? 5.662 -7.298 22.130 1.00 11.54 88 HIS A CA 1
ATOM 706 C C . HIS A 1 88 ? 6.127 -6.588 20.873 1.00 11.65 88 HIS A C 1
ATOM 707 O O . HIS A 1 88 ? 5.458 -6.644 19.843 1.00 11.43 88 HIS A O 1
ATOM 714 N N . GLY A 1 89 ? 7.262 -5.904 20.969 1.00 10.74 89 GLY A N 1
ATOM 715 C CA . GLY A 1 89 ? 7.785 -5.155 19.841 1.00 11.43 89 GLY A CA 1
ATOM 716 C C . GLY A 1 89 ? 7.950 -5.936 18.554 1.00 11.36 89 GLY A C 1
ATOM 717 O O . GLY A 1 89 ? 7.709 -5.419 17.469 1.00 11.67 89 GLY A O 1
ATOM 718 N N . THR A 1 90 ? 8.376 -7.185 18.669 1.00 12.28 90 THR A N 1
ATOM 719 C CA . THR A 1 90 ? 8.566 -8.012 17.490 1.00 12.61 90 THR A CA 1
ATOM 720 C C . THR A 1 90 ? 7.263 -8.127 16.714 1.00 13.05 90 THR A C 1
ATOM 721 O O . THR A 1 90 ? 7.268 -8.273 15.494 1.00 12.90 90 THR A O 1
ATOM 725 N N . CYS A 1 91 ? 6.144 -8.038 17.423 1.00 12.05 91 CYS A N 1
ATOM 726 C CA . CYS A 1 91 ? 4.849 -8.174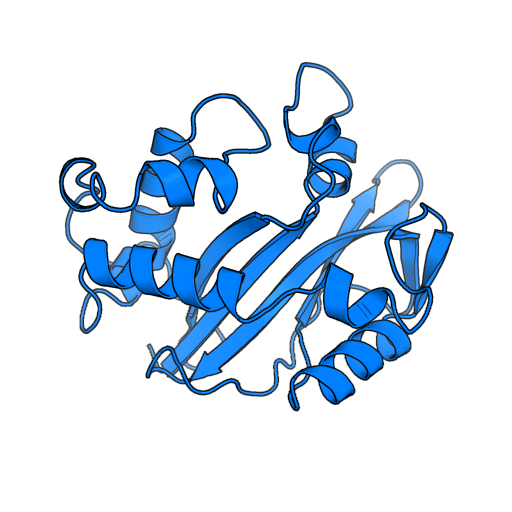 16.778 1.00 12.63 91 CYS A CA 1
ATOM 727 C C . CYS A 1 91 ? 4.417 -6.999 15.918 1.00 12.13 91 CYS A C 1
ATOM 728 O O . CYS A 1 91 ? 3.414 -7.080 15.216 1.00 14.29 91 CYS A O 1
ATOM 731 N N . SER A 1 92 ? 5.156 -5.899 15.980 1.00 12.12 92 SER A N 1
ATOM 732 C CA . SER A 1 92 ? 4.851 -4.763 15.122 1.00 11.84 92 SER A CA 1
ATOM 733 C C . SER A 1 92 ? 6.089 -4.429 14.296 1.00 12.01 92 SER A C 1
ATOM 734 O O . SER A 1 92 ? 6.155 -3.389 13.646 1.00 12.02 92 SER A O 1
ATOM 737 N N . GLU A 1 93 ? 7.058 -5.339 14.297 1.00 12.59 93 GLU A N 1
ATOM 738 C CA . GLU A 1 93 ? 8.292 -5.112 13.559 1.00 12.71 93 GLU A CA 1
ATOM 739 C C . GLU A 1 93 ? 8.092 -5.061 12.051 1.00 14.51 93 GLU A C 1
ATOM 740 O O . GLU A 1 93 ? 8.969 -4.602 11.322 1.00 15.31 93 GLU A O 1
ATOM 746 N N . SER A 1 94 ? 6.942 -5.523 11.578 1.00 13.93 94 SER A N 1
ATOM 747 C CA . SER A 1 94 ? 6.670 -5.483 10.148 1.00 15.21 94 SER A CA 1
ATOM 748 C C . SER A 1 94 ? 6.725 -4.039 9.656 1.00 14.18 94 SER A C 1
ATOM 749 O O . SER A 1 94 ? 7.106 -3.781 8.516 1.00 15.55 94 SER A O 1
ATOM 752 N N . THR A 1 95 ? 6.345 -3.100 10.517 1.00 13.14 95 THR A N 1
ATOM 753 C CA . THR A 1 95 ? 6.361 -1.691 10.140 1.00 13.85 95 THR A CA 1
ATOM 754 C C . THR A 1 95 ? 7.186 -0.811 11.070 1.00 12.45 95 THR A C 1
ATOM 755 O O . THR A 1 95 ? 7.527 0.314 10.718 1.00 12.80 95 THR A O 1
ATOM 759 N N . PHE A 1 96 ? 7.505 -1.316 12.256 1.00 12.27 96 PHE A N 1
ATOM 760 C CA . PHE A 1 96 ? 8.305 -0.543 13.192 1.00 11.54 96 PHE A CA 1
ATOM 761 C C . PHE A 1 96 ? 9.527 -1.315 13.638 1.00 11.72 96 PHE A C 1
ATOM 762 O O . PHE A 1 96 ? 9.416 -2.277 14.400 1.00 11.88 96 PHE A O 1
ATOM 770 N N . ASN A 1 97 ? 10.696 -0.914 13.154 1.00 11.45 97 ASN A N 1
ATOM 771 C CA . ASN A 1 97 ? 11.903 -1.594 13.577 1.00 11.22 97 ASN A CA 1
ATOM 772 C C . ASN A 1 97 ? 12.109 -1.239 15.047 1.00 11.56 97 ASN A C 1
ATOM 773 O O . ASN A 1 97 ? 11.410 -0.380 15.592 1.00 11.74 97 ASN A O 1
ATOM 778 N N . GLN A 1 98 ? 13.055 -1.894 15.697 1.00 11.84 98 GLN A N 1
ATOM 779 C CA . GLN A 1 98 ? 13.269 -1.649 17.111 1.00 12.26 98 GLN A CA 1
ATOM 780 C C . GLN A 1 98 ? 13.409 -0.184 17.495 1.00 12.00 98 GLN A C 1
ATOM 781 O O . GLN A 1 98 ? 12.784 0.272 18.452 1.00 12.15 98 GLN A O 1
ATOM 787 N N . ALA A 1 99 ? 14.238 0.550 16.766 1.00 12.26 99 ALA A N 1
ATOM 788 C CA . ALA A 1 99 ? 14.442 1.959 17.063 1.00 12.28 99 ALA A CA 1
ATOM 789 C C . ALA A 1 99 ? 13.143 2.746 16.953 1.00 12.54 99 ALA A C 1
ATOM 790 O O . ALA A 1 99 ? 12.841 3.582 17.802 1.00 12.17 99 ALA A O 1
ATOM 792 N N . ALA A 1 100 ? 12.380 2.476 15.901 1.00 11.86 100 ALA A N 1
ATOM 793 C CA . ALA A 1 100 ? 11.121 3.173 15.680 1.00 12.35 100 ALA A CA 1
ATOM 794 C C . ALA A 1 100 ? 10.096 2.806 16.744 1.00 12.30 100 ALA A C 1
ATOM 795 O O . ALA A 1 100 ? 9.284 3.635 17.146 1.00 12.60 100 ALA A O 1
ATOM 797 N N . TYR A 1 101 ? 10.144 1.559 17.197 1.00 12.03 101 TYR A N 1
ATOM 798 C CA . TYR A 1 101 ? 9.229 1.066 18.213 1.00 11.30 101 TYR A CA 1
ATOM 799 C C . TYR A 1 101 ? 9.465 1.796 19.530 1.00 11.66 101 TYR A C 1
ATOM 800 O O . TYR A 1 101 ? 8.527 2.302 20.154 1.00 11.47 101 TYR A O 1
ATOM 809 N N . PHE A 1 102 ? 10.717 1.857 19.963 1.00 11.53 102 PHE A N 1
ATOM 810 C CA . PHE A 1 102 ? 11.001 2.548 21.205 1.00 11.36 102 PHE A CA 1
ATOM 811 C C . PHE A 1 102 ? 10.754 4.042 21.068 1.00 11.73 102 PHE A C 1
ATOM 812 O O . PHE A 1 102 ? 10.364 4.690 22.033 1.00 11.73 102 PHE A O 1
ATOM 820 N N . LYS A 1 103 ? 10.968 4.585 19.874 1.00 11.71 103 LYS A N 1
ATOM 821 C CA . LYS A 1 103 ? 10.716 6.000 19.647 1.00 12.38 103 LYS A CA 1
ATOM 822 C C . LYS A 1 103 ? 9.213 6.242 19.754 1.00 13.10 103 LYS A C 1
ATOM 823 O O . LYS A 1 103 ? 8.778 7.253 20.302 1.00 12.46 103 LYS A O 1
ATOM 829 N N . LEU A 1 104 ? 8.417 5.314 19.229 1.00 12.81 104 LEU A N 1
ATOM 830 C CA . LEU A 1 104 ? 6.967 5.442 19.309 1.00 12.36 104 LEU A CA 1
ATOM 831 C C . LEU A 1 104 ? 6.569 5.552 20.768 1.00 12.03 104 LEU A C 1
ATOM 832 O O . LEU A 1 104 ? 5.804 6.433 21.151 1.00 12.23 104 LEU A O 1
ATOM 837 N N . ALA A 1 105 ? 7.093 4.639 21.578 1.00 11.33 105 ALA A N 1
ATOM 838 C CA . ALA A 1 105 ? 6.776 4.608 22.998 1.00 10.92 105 ALA A CA 1
ATOM 839 C C . ALA A 1 105 ? 7.166 5.909 23.688 1.00 11.23 105 ALA A C 1
ATOM 840 O O . ALA A 1 105 ? 6.414 6.442 24.503 1.00 11.88 105 ALA A O 1
ATOM 842 N N . VAL A 1 106 ? 8.349 6.415 23.363 1.00 11.21 106 VAL A N 1
ATOM 843 C CA . VAL A 1 106 ? 8.820 7.662 23.944 1.00 12.04 106 VAL A CA 1
ATOM 844 C C . VAL A 1 106 ? 7.897 8.808 23.551 1.00 11.76 106 VAL A C 1
ATOM 845 O O . VAL A 1 106 ? 7.473 9.594 24.397 1.00 12.32 106 VAL A O 1
ATOM 849 N N . ASP A 1 107 ? 7.584 8.897 22.265 1.00 11.48 107 ASP A N 1
ATOM 850 C CA . ASP A 1 107 ? 6.714 9.961 21.797 1.00 11.95 107 ASP A CA 1
ATOM 851 C C . ASP A 1 107 ? 5.333 9.844 22.420 1.00 12.22 107 ASP A C 1
ATOM 852 O O . ASP A 1 107 ? 4.742 10.849 22.816 1.00 12.60 107 ASP A O 1
ATOM 857 N N . MET A 1 108 ? 4.818 8.622 22.507 1.00 12.08 108 MET A N 1
ATOM 858 C CA . MET A 1 108 ? 3.508 8.409 23.100 1.00 11.32 108 MET A CA 1
ATOM 859 C C . MET A 1 108 ? 3.526 8.875 24.544 1.00 11.00 108 MET A C 1
ATOM 860 O O . MET A 1 108 ? 2.600 9.548 24.994 1.00 12.20 108 MET A O 1
ATOM 865 N N . ARG A 1 109 ? 4.580 8.521 25.268 1.00 11.47 109 ARG A N 1
ATOM 866 C CA . ARG A 1 109 ? 4.680 8.928 26.659 1.00 11.55 109 ARG A CA 1
ATOM 867 C C . ARG A 1 109 ? 4.720 10.443 26.768 1.00 12.23 109 ARG A C 1
ATOM 868 O O . ARG A 1 109 ? 4.065 11.029 27.627 1.00 12.69 109 ARG A O 1
ATOM 876 N N . ASN A 1 110 ? 5.495 11.080 25.900 1.00 13.06 110 ASN A N 1
ATOM 877 C CA . ASN A 1 110 ? 5.605 1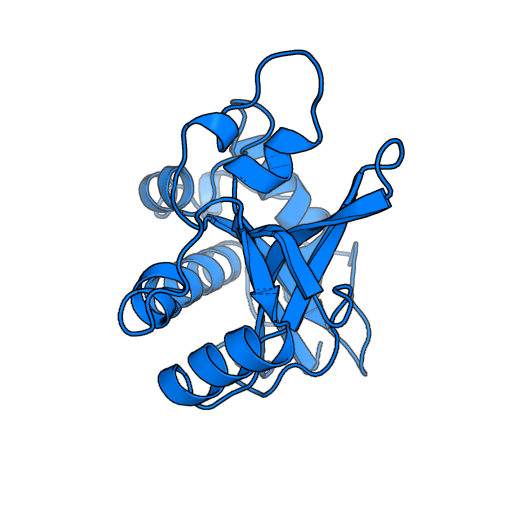2.531 25.937 1.00 14.69 110 ASN A CA 1
ATOM 878 C C . ASN A 1 110 ? 4.327 13.230 25.495 1.00 16.02 110 ASN A C 1
ATOM 879 O O . ASN A 1 110 ? 4.164 14.427 25.723 1.00 19.11 110 ASN A O 1
ATOM 884 N N . ASN A 1 111 ? 3.418 12.488 24.873 1.00 14.15 111 ASN A N 1
ATOM 885 C CA . ASN A 1 111 ? 2.167 13.074 24.412 1.00 15.64 111 ASN A CA 1
ATOM 886 C C . ASN A 1 111 ? 0.962 12.573 25.186 1.00 15.22 111 ASN A C 1
ATOM 887 O O . ASN A 1 111 ? -0.176 12.884 24.843 1.00 17.58 111 ASN A O 1
ATOM 892 N N . TYR A 1 112 ? 1.207 11.792 26.230 1.00 13.68 112 TYR A N 1
ATOM 893 C CA . TYR A 1 112 ? 0.108 11.274 27.027 1.00 13.34 112 TYR A CA 1
ATOM 894 C C . TYR A 1 112 ? 0.458 11.425 28.497 1.00 13.25 112 TYR A C 1
ATOM 895 O O . TYR A 1 112 ? 0.830 10.462 29.169 1.00 13.07 112 TYR A O 1
ATOM 904 N N . ASP A 1 113 ? 0.346 12.658 28.976 1.00 14.65 113 ASP A N 1
ATOM 905 C CA . ASP A 1 113 ? 0.641 13.002 30.357 1.00 14.63 113 ASP A CA 1
ATOM 906 C C . ASP A 1 113 ? -0.600 12.753 31.210 1.00 14.74 113 ASP A C 1
ATOM 907 O O . ASP A 1 113 ? -1.487 13.602 31.299 1.00 14.89 113 ASP A O 1
ATOM 912 N N . ILE A 1 114 ? -0.657 11.581 31.831 1.00 14.53 114 ILE A N 1
ATOM 913 C CA . ILE A 1 114 ? -1.795 11.202 32.657 1.00 13.93 114 ILE A CA 1
ATOM 914 C C . ILE A 1 114 ? -1.960 12.077 33.897 1.00 14.99 114 ILE A C 1
ATOM 915 O O . ILE A 1 114 ? -3.050 12.584 34.163 1.00 14.82 114 ILE A O 1
ATOM 920 N N . ILE A 1 115 ? -0.885 12.249 34.657 1.00 15.27 115 ILE A N 1
ATOM 921 C CA . ILE A 1 115 ? -0.947 13.068 35.861 1.00 17.03 115 ILE A CA 1
ATOM 922 C C . ILE A 1 115 ? -1.369 14.488 35.498 1.00 17.97 115 ILE A C 1
ATOM 923 O O . ILE A 1 115 ? -2.210 15.086 36.170 1.00 18.29 115 ILE A O 1
ATOM 928 N N . GLY A 1 116 ? -0.788 15.018 34.426 1.00 18.30 116 GLY A N 1
ATOM 929 C CA . GLY A 1 116 ? -1.126 16.361 33.995 1.00 20.19 116 GLY A CA 1
ATOM 930 C C . GLY A 1 116 ? -2.593 16.475 33.635 1.00 20.67 116 GLY A C 1
ATOM 931 O O . GLY A 1 116 ? -3.215 17.517 33.840 1.00 22.71 116 GLY A O 1
ATOM 932 N N . ALA A 1 117 ? -3.153 15.393 33.104 1.00 19.29 117 ALA A N 1
ATOM 933 C CA . ALA A 1 117 ? -4.553 15.375 32.708 1.00 18.83 117 ALA A CA 1
ATOM 934 C C . ALA A 1 117 ? -5.488 15.235 33.905 1.00 18.16 117 ALA A C 1
ATOM 935 O O . ALA A 1 117 ? -6.607 15.745 33.890 1.00 20.00 117 ALA A O 1
ATOM 937 N N . LEU A 1 118 ? -5.024 14.547 34.941 1.00 16.31 118 LEU A N 1
ATOM 938 C CA . LEU A 1 118 ? -5.837 14.327 36.130 1.00 15.34 118 LEU A CA 1
ATOM 939 C C . LEU A 1 118 ? -5.731 15.439 37.168 1.00 16.11 118 LEU A C 1
ATOM 940 O O . LEU A 1 118 ? -6.672 15.672 37.923 1.00 15.73 118 LEU A O 1
ATOM 945 N N . ARG A 1 119 ? -4.590 16.119 37.199 1.00 16.59 119 ARG A N 1
ATOM 946 C CA . ARG A 1 119 ? -4.358 17.187 38.169 1.00 17.69 119 ARG A CA 1
ATOM 947 C C . ARG A 1 119 ? -5.467 18.237 38.230 1.00 18.28 119 ARG A C 1
ATOM 948 O O . ARG A 1 119 ? -5.960 18.557 39.312 1.00 18.11 119 ARG A O 1
ATOM 956 N N . PRO A 1 120 ? -5.875 18.788 37.074 1.00 18.91 120 PRO A N 1
ATOM 957 C CA . PRO A 1 120 ? -6.934 19.805 37.052 1.00 19.69 120 PRO A CA 1
ATOM 958 C C . PRO A 1 120 ? -8.227 19.351 37.723 1.00 20.54 120 PRO A C 1
ATOM 959 O O . PRO A 1 120 ? -9.020 20.173 38.184 1.00 21.13 120 PRO A O 1
ATOM 963 N N . HIS A 1 121 ? -8.434 18.040 37.769 1.00 19.73 121 HIS A N 1
ATOM 964 C CA . HIS A 1 121 ? -9.631 17.472 38.375 1.00 20.08 121 HIS A CA 1
ATOM 965 C C . HIS A 1 121 ? -9.353 16.930 39.768 1.00 19.86 121 HIS A C 1
ATOM 966 O O . HIS A 1 121 ? -10.195 16.248 40.353 1.00 20.90 121 HIS A O 1
ATOM 973 N N . ALA A 1 122 ? -8.172 17.240 40.297 1.00 19.16 122 ALA A N 1
ATOM 974 C CA . ALA A 1 122 ? -7.774 16.768 41.618 1.00 19.12 122 ALA A CA 1
ATOM 975 C C . ALA A 1 122 ? -7.941 15.253 41.655 1.00 19.02 122 ALA A C 1
ATOM 976 O O . ALA A 1 122 ? -8.265 14.671 42.689 1.00 20.10 122 ALA A O 1
ATOM 978 N N . ALA A 1 123 ? -7.711 14.621 40.508 1.00 18.73 123 ALA A N 1
ATOM 979 C CA . ALA A 1 123 ? -7.854 13.178 40.386 1.00 18.74 123 ALA A CA 1
ATOM 980 C C . ALA A 1 123 ? -6.515 12.458 40.361 1.00 18.14 123 ALA A C 1
ATOM 981 O O . ALA A 1 123 ? -6.428 11.312 39.914 1.00 18.56 123 ALA A O 1
ATOM 983 N N . GLY A 1 124 ? -5.474 13.136 40.831 1.00 17.62 124 GLY A N 1
ATOM 984 C CA . GLY A 1 124 ? -4.157 12.530 40.870 1.00 16.93 124 GLY A CA 1
ATOM 985 C C . GLY A 1 124 ? -4.093 11.465 41.947 1.00 16.42 124 GLY A C 1
ATOM 986 O O . GLY A 1 124 ? -5.017 11.339 42.753 1.00 16.34 124 GLY A O 1
ATOM 987 N N . PRO A 1 125 ? -3.007 10.683 41.997 1.00 15.82 125 PRO A N 1
ATOM 988 C CA . PRO A 1 125 ? -2.876 9.631 43.007 1.00 16.23 125 PRO A CA 1
ATOM 989 C C . PRO A 1 125 ? -2.750 10.181 44.422 1.00 17.18 125 PRO A C 1
ATOM 990 O O . PRO A 1 125 ? -1.925 11.058 44.689 1.00 19.28 125 PRO A O 1
ATOM 994 N N . ASN A 1 126 ? -3.571 9.664 45.328 1.00 16.59 126 ASN A N 1
ATOM 995 C CA . ASN A 1 126 ? -3.528 10.115 46.711 1.00 17.41 126 ASN A CA 1
ATOM 996 C C . ASN A 1 126 ? -3.915 8.989 47.661 1.00 17.47 126 ASN A C 1
ATOM 997 O O . ASN A 1 126 ? -4.218 9.222 48.828 1.00 17.81 126 ASN A O 1
ATOM 1002 N N . GLY A 1 127 ? -3.899 7.764 47.149 1.00 16.24 127 GLY A N 1
ATOM 1003 C CA . GLY A 1 127 ? -4.229 6.608 47.963 1.00 16.17 127 GLY A CA 1
ATOM 1004 C C . GLY A 1 127 ? -5.691 6.492 48.337 1.00 16.46 127 GLY A C 1
ATOM 1005 O O . GLY A 1 127 ? -6.051 5.697 49.202 1.00 16.62 127 GLY A O 1
ATOM 1006 N N . ARG A 1 128 ? -6.538 7.277 47.685 1.00 16.79 128 ARG A N 1
ATOM 1007 C CA . ARG A 1 128 ? -7.960 7.236 47.973 1.00 17.64 128 ARG A CA 1
ATOM 1008 C C . ARG A 1 128 ? -8.723 6.554 46.848 1.00 17.33 128 ARG A C 1
ATOM 1009 O O . ARG A 1 128 ? -8.190 6.339 45.756 1.00 16.30 128 ARG A O 1
ATOM 1017 N N . THR A 1 129 ? -9.975 6.215 47.127 1.00 16.74 129 THR A N 1
ATOM 1018 C CA . THR A 1 129 ? -10.823 5.538 46.162 1.00 17.44 129 THR A CA 1
ATOM 1019 C C . THR A 1 129 ? -11.217 6.435 45.000 1.00 16.88 129 THR A C 1
ATOM 1020 O O . THR A 1 129 ? -11.682 7.560 45.188 1.00 18.39 129 THR A O 1
ATOM 1024 N N . LYS A 1 130 ? -11.021 5.916 43.794 1.00 15.90 130 LYS A N 1
ATOM 1025 C CA . LYS A 1 130 ? -11.347 6.636 42.574 1.00 15.38 130 LYS A CA 1
ATOM 1026 C C . LYS A 1 130 ? -12.386 5.860 41.784 1.00 14.67 130 LYS A C 1
ATOM 1027 O O . LYS A 1 130 ? -12.537 4.650 41.946 1.00 15.13 130 LYS A O 1
ATOM 1033 N N . SER A 1 131 ? -13.098 6.575 40.926 1.00 13.99 131 SER A N 1
ATOM 1034 C CA . SER A 1 131 ? -14.112 5.982 40.074 1.00 14.53 131 SER A CA 1
ATOM 1035 C C . SER A 1 131 ? -13.510 5.694 38.707 1.00 14.26 131 SER A C 1
ATOM 1036 O O . SER A 1 131 ? -12.919 6.577 38.088 1.00 13.78 131 SER A O 1
ATOM 1039 N N . ARG A 1 132 ? -13.656 4.460 38.246 1.00 14.27 132 ARG A N 1
ATOM 1040 C CA . ARG A 1 132 ? -13.138 4.074 36.944 1.00 14.94 132 ARG A CA 1
ATOM 1041 C C . ARG A 1 132 ? -13.745 4.982 35.883 1.00 14.72 132 ARG A C 1
ATOM 1042 O O . ARG A 1 132 ? -13.050 5.495 35.007 1.00 15.43 132 ARG A O 1
ATOM 1050 N N . GLN A 1 133 ? -15.052 5.187 35.982 1.00 15.85 133 GLN A N 1
ATOM 1051 C CA . GLN A 1 133 ? -15.768 6.022 35.033 1.00 16.21 133 GLN A CA 1
ATOM 1052 C C . GLN A 1 133 ? -15.259 7.460 35.053 1.00 15.01 133 GLN A C 1
ATOM 1053 O O . GLN A 1 133 ? -15.067 8.075 34.009 1.00 15.20 133 GLN A O 1
ATOM 1059 N N . ALA A 1 134 ? -15.040 7.998 36.247 1.00 15.26 134 ALA A N 1
ATOM 1060 C CA . ALA A 1 134 ? -14.565 9.369 36.373 1.00 15.05 134 ALA A CA 1
ATOM 1061 C C . ALA A 1 134 ? -13.182 9.535 35.752 1.00 14.32 134 ALA A C 1
ATOM 1062 O O . ALA A 1 134 ? -12.944 10.455 34.969 1.00 13.78 134 ALA A O 1
ATOM 1064 N N . ILE A 1 135 ? -12.271 8.637 36.105 1.00 13.53 135 ILE A N 1
ATOM 1065 C CA . ILE A 1 135 ? -10.914 8.703 35.585 1.00 14.12 135 ILE A CA 1
ATOM 1066 C C . ILE A 1 135 ? -10.910 8.560 34.071 1.00 13.20 135 ILE A C 1
ATOM 1067 O O . ILE A 1 135 ? -10.237 9.316 33.373 1.00 13.92 135 ILE A O 1
ATOM 1072 N N . LYS A 1 136 ? -11.658 7.589 33.558 1.00 13.30 136 LYS A N 1
ATOM 1073 C CA . LYS A 1 136 ? -11.722 7.405 32.115 1.00 13.09 136 LYS A CA 1
ATOM 1074 C C . LYS A 1 136 ? -12.309 8.658 31.479 1.00 13.48 136 LYS A C 1
ATOM 1075 O O . LYS A 1 136 ? -11.874 9.084 30.412 1.00 13.69 136 LYS A O 1
ATOM 1081 N N . GLY A 1 137 ? -13.291 9.254 32.151 1.00 14.00 137 GLY A N 1
ATOM 1082 C CA . GLY A 1 137 ? -13.916 10.458 31.635 1.00 14.70 137 GLY A CA 1
ATOM 1083 C C . GLY A 1 137 ? -12.956 11.632 31.565 1.00 14.50 137 GLY A C 1
ATOM 1084 O O . GLY A 1 137 ? -12.963 12.388 30.598 1.00 15.02 137 GLY A O 1
ATOM 1085 N N . PHE A 1 138 ? -12.124 11.792 32.590 1.00 14.29 138 PHE A N 1
ATOM 1086 C CA . PHE A 1 138 ? -11.164 12.889 32.610 1.00 14.95 138 PHE A CA 1
ATOM 1087 C C . PHE A 1 138 ? -10.181 12.732 31.460 1.00 13.77 138 PHE A C 1
ATOM 1088 O O . PHE A 1 138 ? -9.854 13.696 30.771 1.00 15.38 138 PHE A O 1
ATOM 1096 N N . LEU A 1 139 ? -9.707 11.506 31.258 1.00 13.61 139 LEU A N 1
ATOM 1097 C CA . LEU A 1 139 ? -8.759 11.238 30.189 1.00 14.15 139 LEU A CA 1
ATOM 1098 C C . LEU A 1 139 ? -9.431 11.342 28.825 1.00 13.47 139 LEU A C 1
ATOM 1099 O O . LEU A 1 139 ? -8.824 11.805 27.865 1.00 14.53 139 LEU A O 1
ATOM 1104 N N . LYS A 1 140 ? -10.690 10.926 28.747 1.00 13.88 140 LYS A N 1
ATOM 1105 C CA . LYS A 1 140 ? -11.445 11.014 27.500 1.00 15.69 140 LYS A CA 1
ATOM 1106 C C . LYS A 1 140 ? -11.574 12.487 27.113 1.00 16.12 140 LYS A C 1
ATOM 1107 O O . LYS A 1 140 ? -11.428 12.851 25.947 1.00 15.90 140 LYS A O 1
ATOM 1113 N N . ALA A 1 141 ? -11.839 13.333 28.104 1.00 16.84 141 ALA A N 1
ATOM 1114 C CA . ALA A 1 141 ? -11.989 14.762 27.863 1.00 17.32 141 ALA A CA 1
ATOM 1115 C C . ALA A 1 141 ? -10.675 15.406 27.438 1.00 17.62 141 ALA A C 1
ATOM 1116 O O . ALA A 1 141 ? -10.638 16.214 26.510 1.00 18.99 141 ALA A O 1
ATOM 1118 N N . LYS A 1 142 ? -9.593 15.043 28.117 1.00 16.91 142 LYS A N 1
ATOM 1119 C CA . LYS A 1 142 ? -8.285 15.605 27.816 1.00 17.44 142 LYS A CA 1
ATOM 1120 C C . LYS A 1 142 ? -7.690 15.131 26.497 1.00 16.15 142 LYS A C 1
ATOM 1121 O O . LYS A 1 142 ? -7.162 15.930 25.727 1.00 17.01 142 LYS A O 1
ATOM 1127 N N . PHE A 1 143 ? -7.784 13.831 26.233 1.00 14.82 143 PHE A N 1
ATOM 1128 C CA . PHE A 1 143 ? -7.205 13.268 25.024 1.00 14.61 143 PHE A CA 1
ATOM 1129 C C . PHE A 1 143 ? -8.169 12.947 23.899 1.00 14.02 143 PHE A C 1
ATOM 1130 O O . PHE A 1 143 ? -7.740 12.620 22.794 1.00 15.50 143 PHE A O 1
ATOM 1138 N N . GLY A 1 144 ? -9.464 13.037 24.174 1.00 14.48 144 GLY A N 1
ATOM 1139 C CA . GLY A 1 144 ? -10.454 12.772 23.144 1.00 14.02 144 GLY A CA 1
ATOM 1140 C C . GLY A 1 144 ? -10.830 11.314 22.970 1.00 13.49 144 GLY A C 1
ATOM 1141 O O . GLY A 1 144 ? -11.755 10.996 22.227 1.00 14.60 144 GLY A O 1
ATOM 1142 N N . LYS A 1 145 ? -10.127 10.424 23.661 1.00 13.50 145 LYS A N 1
ATOM 1143 C CA . LYS A 1 145 ? -10.401 8.996 23.555 1.00 12.69 145 LYS A CA 1
ATOM 1144 C C . LYS A 1 145 ? -10.346 8.353 24.924 1.00 11.40 145 LYS A C 1
ATOM 1145 O O . LYS A 1 145 ? -9.615 8.805 25.800 1.00 11.97 145 LYS A O 1
ATOM 1151 N N . PHE A 1 146 ? -11.123 7.294 25.107 1.00 11.80 146 PHE A N 1
ATOM 1152 C CA . PHE A 1 146 ? -11.128 6.601 26.381 1.00 11.99 146 PHE A CA 1
ATOM 1153 C C . PHE A 1 146 ? -9.872 5.795 26.583 1.00 11.81 146 PHE A C 1
ATOM 1154 O O . PHE A 1 146 ? -9.383 5.143 25.664 1.00 11.72 146 PHE A O 1
ATOM 1162 N N . PRO A 1 147 ? -9.319 5.844 27.793 1.00 11.00 147 PRO A N 1
ATOM 1163 C CA . PRO A 1 147 ? -8.114 5.076 28.078 1.00 10.75 147 PRO A CA 1
ATOM 1164 C C . PRO A 1 147 ? -8.607 3.731 28.592 1.00 10.66 147 PRO A C 1
ATOM 1165 O O . PRO A 1 147 ? -9.812 3.534 28.792 1.00 11.53 147 PRO A O 1
ATOM 1169 N N . GLY A 1 148 ? -7.678 2.809 28.786 1.00 11.24 148 GLY A N 1
ATOM 1170 C CA . GLY A 1 148 ? -8.013 1.520 29.351 1.00 10.48 148 GLY A CA 1
ATOM 1171 C C . GLY A 1 148 ? -7.427 1.590 30.748 1.00 11.02 148 GLY A C 1
ATOM 1172 O O . GLY A 1 148 ? -6.300 2.058 30.926 1.00 11.61 148 GLY A O 1
ATOM 1173 N N . LEU A 1 149 ? -8.177 1.164 31.752 1.00 10.97 149 LEU A N 1
ATOM 1174 C CA . LEU A 1 149 ? -7.665 1.204 33.114 1.00 11.09 149 LEU A CA 1
ATOM 1175 C C . LEU A 1 149 ? -7.438 -0.204 33.619 1.00 11.05 149 LEU A C 1
ATOM 1176 O O . LEU A 1 149 ? -8.338 -1.043 33.580 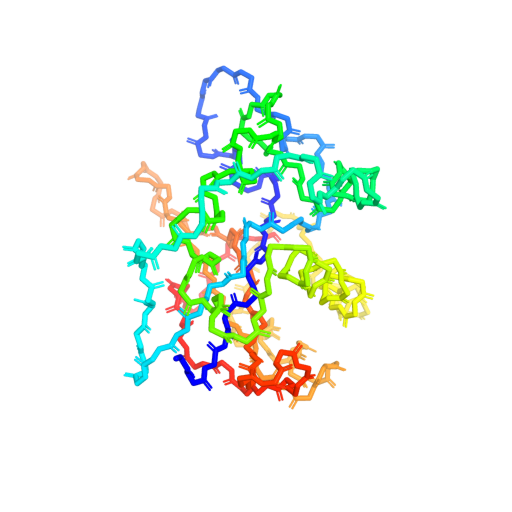1.00 11.62 149 LEU A O 1
ATOM 1181 N N . ARG A 1 150 ? -6.227 -0.455 34.094 1.00 10.79 150 ARG A N 1
ATOM 1182 C CA . ARG A 1 150 ? -5.866 -1.770 34.581 1.00 10.73 150 ARG A CA 1
ATOM 1183 C C . ARG A 1 150 ? -5.539 -1.719 36.053 1.00 11.68 150 ARG A C 1
ATOM 1184 O O . ARG A 1 150 ? -4.794 -0.856 36.522 1.00 11.77 150 ARG A O 1
ATOM 1192 N N . CYS A 1 151 ? -6.121 -2.663 36.775 1.00 12.37 151 CYS A N 1
ATOM 1193 C CA . CYS A 1 151 ? -5.969 -2.745 38.210 1.00 12.18 151 CYS A CA 1
ATOM 1194 C C . CYS A 1 151 ? -5.475 -4.101 38.647 1.00 13.13 151 CYS A C 1
ATOM 1195 O O . CYS A 1 151 ? -5.543 -5.075 37.904 1.00 13.84 151 CYS A O 1
ATOM 1198 N N . ARG A 1 152 ? -4.978 -4.148 39.874 1.00 13.22 152 ARG A N 1
ATOM 1199 C CA . ARG A 1 152 ? -4.521 -5.387 40.464 1.00 13.04 152 ARG A CA 1
ATOM 1200 C C . ARG A 1 152 ? -5.090 -5.386 41.864 1.00 13.56 152 ARG A C 1
ATOM 1201 O O . ARG A 1 152 ? -5.157 -4.344 42.519 1.00 13.42 152 ARG A O 1
ATOM 1209 N N . THR A 1 153 ? -5.516 -6.555 42.313 1.00 13.55 153 THR A N 1
ATOM 1210 C CA . THR A 1 153 ? -6.108 -6.681 43.627 1.00 15.00 153 THR A CA 1
ATOM 1211 C C . THR A 1 153 ? -5.165 -7.287 44.646 1.00 15.35 153 THR A C 1
ATOM 1212 O O . THR A 1 153 ? -4.460 -8.257 44.363 1.00 15.41 153 THR A O 1
ATOM 1216 N N . ASP A 1 154 ? -5.146 -6.686 45.829 1.00 16.46 154 ASP A N 1
ATOM 1217 C CA . ASP A 1 154 ? -4.338 -7.178 46.932 1.00 17.18 154 ASP A CA 1
ATOM 1218 C C . ASP A 1 154 ? -5.112 -8.412 47.386 1.00 18.17 154 ASP A C 1
ATOM 1219 O O . ASP A 1 154 ? -6.246 -8.300 47.852 1.00 18.08 154 ASP A O 1
ATOM 1224 N N . PRO A 1 155 ? -4.519 -9.605 47.237 1.00 19.73 155 PRO A N 1
ATOM 1225 C CA . PRO A 1 155 ? -5.158 -10.866 47.625 1.00 20.98 155 PRO A CA 1
ATOM 1226 C C . PRO A 1 155 ? -5.624 -10.943 49.077 1.00 20.64 155 PRO A C 1
ATOM 1227 O O . PRO A 1 155 ? -6.615 -11.607 49.381 1.00 21.60 155 PRO A O 1
ATOM 1231 N N . GLN A 1 156 ? -4.911 -10.259 49.965 1.00 20.63 156 GLN A N 1
ATOM 1232 C CA . GLN A 1 156 ? -5.245 -10.274 51.387 1.00 21.07 156 GLN A CA 1
ATOM 1233 C C . GLN A 1 156 ? -6.394 -9.345 51.772 1.00 20.44 156 GLN A C 1
ATOM 1234 O O . GLN A 1 156 ? -7.231 -9.693 52.604 1.00 20.93 156 GLN A O 1
ATOM 1240 N N . THR A 1 157 ? -6.438 -8.167 51.163 1.00 19.42 157 THR A N 1
ATOM 1241 C CA . THR A 1 157 ? -7.468 -7.186 51.489 1.00 17.98 157 THR A CA 1
ATOM 1242 C C . THR A 1 157 ? -8.612 -7.115 50.491 1.00 17.87 157 THR A C 1
ATOM 1243 O O . THR A 1 157 ? -9.688 -6.609 50.812 1.00 17.50 157 THR A O 1
ATOM 1247 N N . LYS A 1 158 ? -8.371 -7.614 49.283 1.00 17.82 158 LYS A N 1
ATOM 1248 C CA . LYS A 1 158 ? -9.357 -7.590 48.207 1.00 18.69 158 LYS A CA 1
ATOM 1249 C C . LYS A 1 158 ? -9.484 -6.175 47.648 1.00 17.43 158 LYS A C 1
ATOM 1250 O O . LYS A 1 158 ? -10.373 -5.891 46.846 1.00 17.72 158 LYS A O 1
ATOM 1256 N N . VAL A 1 159 ? -8.586 -5.293 48.072 1.00 16.43 159 VAL A N 1
ATOM 1257 C CA . VAL A 1 159 ? -8.597 -3.916 47.597 1.00 15.80 159 VAL A CA 1
ATOM 1258 C C . VAL A 1 159 ? -7.953 -3.850 46.221 1.00 15.28 159 VAL A C 1
ATOM 1259 O O . VAL A 1 159 ? -6.869 -4.396 46.003 1.00 15.87 159 VAL A O 1
ATOM 1263 N N . SER A 1 160 ? -8.630 -3.178 45.300 1.00 15.07 160 SER A N 1
ATOM 1264 C CA . SER A 1 160 ? -8.146 -3.034 43.937 1.00 14.24 160 SER A CA 1
ATOM 1265 C C . SER A 1 160 ? -7.385 -1.729 43.778 1.00 13.51 160 SER A C 1
ATOM 1266 O O . SER A 1 160 ? -7.843 -0.678 44.226 1.00 13.59 160 SER A O 1
ATOM 1269 N N . TYR A 1 161 ? -6.227 -1.804 43.129 1.00 13.42 161 TYR A N 1
ATOM 1270 C CA . TYR A 1 161 ? -5.391 -0.633 42.900 1.00 13.29 161 TYR A CA 1
ATOM 1271 C C . TYR A 1 161 ? -5.161 -0.395 41.426 1.00 11.79 161 TYR A C 1
ATOM 1272 O O . TYR A 1 161 ? -4.905 -1.332 40.675 1.00 12.83 161 TYR A O 1
ATOM 1281 N N . LEU A 1 162 ? -5.241 0.863 41.015 1.00 12.50 162 LEU A N 1
ATOM 1282 C CA . LEU A 1 162 ? -4.963 1.194 39.632 1.00 12.05 162 LEU A CA 1
ATOM 1283 C C . LEU A 1 162 ? -3.459 1.007 39.468 1.00 11.98 162 LEU A C 1
ATOM 1284 O O . LEU A 1 162 ? -2.668 1.533 40.253 1.00 12.02 162 LEU A O 1
ATOM 1289 N N . VAL A 1 163 ? -3.056 0.231 38.473 1.00 11.45 163 VAL A N 1
ATOM 1290 C CA . VAL A 1 163 ? -1.633 0.034 38.239 1.00 11.96 163 VAL A CA 1
ATOM 1291 C C . VAL A 1 163 ? -1.204 0.515 36.866 1.00 11.53 163 VAL A C 1
ATOM 1292 O O . VAL A 1 163 ? -0.067 0.930 36.684 1.00 12.23 163 VAL A O 1
ATOM 1296 N N . GLN A 1 164 ? -2.114 0.476 35.900 1.00 11.47 164 GLN A N 1
ATOM 1297 C CA . GLN A 1 164 ? -1.758 0.903 34.560 1.00 10.69 164 GLN A CA 1
ATOM 1298 C C . GLN A 1 164 ? -2.870 1.633 33.855 1.00 10.97 164 GLN A C 1
ATOM 1299 O O . GLN A 1 164 ? -4.055 1.411 34.117 1.00 10.60 164 GLN A O 1
ATOM 1305 N N . VAL A 1 165 ? -2.461 2.510 32.952 1.00 10.26 165 VAL A N 1
ATOM 1306 C CA . VAL A 1 165 ? -3.380 3.281 32.143 1.00 10.39 165 VAL A CA 1
ATOM 1307 C C . VAL A 1 165 ? -2.935 3.033 30.719 1.00 10.32 165 VAL A C 1
ATOM 1308 O O . VAL A 1 165 ? -1.765 3.217 30.371 1.00 10.41 165 VAL A O 1
ATOM 1312 N N . VAL A 1 166 ? -3.879 2.591 29.904 1.00 10.46 166 VAL A N 1
ATOM 1313 C CA . VAL A 1 166 ? -3.610 2.284 28.518 1.00 10.11 166 VAL A CA 1
ATOM 1314 C C . VAL A 1 166 ? -4.153 3.356 27.597 1.00 9.66 166 VAL A C 1
ATOM 1315 O O . VAL A 1 166 ? -5.280 3.828 27.770 1.00 9.99 166 VAL A O 1
ATOM 1319 N N . ALA A 1 167 ? -3.333 3.758 26.637 1.00 10.16 167 ALA A N 1
ATOM 1320 C CA . ALA A 1 167 ? -3.747 4.699 25.615 1.00 9.86 167 ALA A CA 1
ATOM 1321 C C . ALA A 1 167 ? -3.737 3.808 24.377 1.00 10.72 167 ALA A C 1
ATOM 1322 O O . ALA A 1 167 ? -2.721 3.187 24.056 1.00 10.61 167 ALA A O 1
ATOM 1324 N N . CYS A 1 168 ? -4.878 3.702 23.708 1.00 9.99 168 CYS A N 1
ATOM 1325 C CA . CYS A 1 168 ? -4.980 2.863 22.522 1.00 10.62 168 CYS A CA 1
ATOM 1326 C C . CYS A 1 168 ? -4.702 3.670 21.270 1.00 10.33 168 CYS A C 1
ATOM 1327 O O . CYS A 1 168 ? -5.150 4.808 21.146 1.00 11.26 168 CYS A O 1
ATOM 1330 N N . PHE A 1 169 ? -3.935 3.085 20.356 1.00 11.27 169 PHE A N 1
ATOM 1331 C CA . PHE A 1 169 ? -3.583 3.741 19.110 1.00 12.01 169 PHE A CA 1
ATOM 1332 C C . PHE A 1 169 ? -3.859 2.844 17.924 1.00 12.54 169 PHE A C 1
ATOM 1333 O O . PHE A 1 169 ? -3.854 1.619 18.038 1.00 12.70 169 PHE A O 1
ATOM 1341 N N . ALA A 1 170 ? -4.089 3.472 16.780 1.00 13.21 170 ALA A N 1
ATOM 1342 C CA . ALA A 1 170 ? -4.320 2.746 15.547 1.00 13.37 170 ALA A CA 1
ATOM 1343 C C . ALA A 1 170 ? -2.968 2.180 15.127 1.00 14.61 170 ALA A C 1
ATOM 13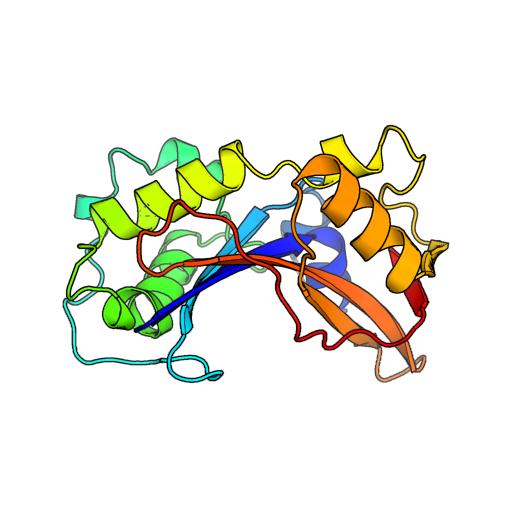44 O O . ALA A 1 170 ? -1.943 2.488 15.736 1.00 14.23 170 ALA A O 1
ATOM 1346 N N . GLN A 1 171 ? -2.963 1.364 14.078 1.00 15.87 171 GLN A N 1
ATOM 1347 C CA . GLN A 1 171 ? -1.728 0.751 13.609 1.00 17.40 171 GLN A CA 1
ATOM 1348 C C . GLN A 1 171 ? -0.653 1.754 13.200 1.00 15.80 171 GLN A C 1
ATOM 1349 O O . GLN A 1 171 ? 0.523 1.400 13.118 1.00 16.47 171 GLN A O 1
ATOM 1355 N N . ASP A 1 172 ? -1.040 3.000 12.943 1.00 15.36 172 ASP A N 1
ATOM 1356 C CA . ASP A 1 172 ? -0.050 3.997 12.552 1.00 15.11 172 ASP A CA 1
ATOM 1357 C C . ASP A 1 172 ? 0.790 4.450 13.744 1.00 15.22 172 ASP A C 1
ATOM 1358 O O . ASP A 1 172 ? 1.784 5.156 13.581 1.00 16.26 172 ASP A O 1
ATOM 1363 N N . GLY A 1 173 ? 0.386 4.028 14.939 1.00 14.56 173 GLY A N 1
ATOM 1364 C CA . GLY A 1 173 ? 1.107 4.388 16.147 1.00 15.37 173 GLY A CA 1
ATOM 1365 C C . GLY A 1 173 ? 1.008 5.857 16.501 1.00 16.00 173 GLY A C 1
ATOM 1366 O O . GLY A 1 173 ? 1.750 6.345 17.351 1.00 16.67 173 GLY A O 1
ATOM 1367 N N . SER A 1 174 ? 0.087 6.568 15.858 1.00 15.93 174 SER A N 1
ATOM 1368 C CA . SER A 1 174 ? -0.076 7.992 16.120 1.00 16.48 174 SER A CA 1
ATOM 1369 C C . SER A 1 174 ? -1.524 8.404 16.347 1.00 15.86 174 SER A C 1
ATOM 1370 O O . SER A 1 174 ? -1.793 9.356 17.075 1.00 17.69 174 SER A O 1
ATOM 1373 N N . THR A 1 175 ? -2.457 7.693 15.724 1.00 15.25 175 THR A N 1
ATOM 1374 C CA . THR A 1 175 ? -3.864 8.027 15.883 1.00 15.90 175 THR A CA 1
ATOM 1375 C C . THR A 1 175 ? -4.433 7.396 17.142 1.00 13.81 175 THR A C 1
ATOM 1376 O O . THR A 1 175 ? -4.593 6.179 17.227 1.00 14.33 175 THR A O 1
ATOM 1380 N N . LEU A 1 176 ? -4.736 8.234 18.122 1.00 13.71 176 LEU A N 1
ATOM 1381 C CA . LEU A 1 176 ? -5.298 7.750 19.367 1.00 12.88 176 LEU A CA 1
ATOM 1382 C C . LEU A 1 176 ? -6.704 7.246 19.074 1.00 12.23 176 LEU A C 1
ATOM 1383 O O . LEU A 1 176 ? -7.454 7.872 18.328 1.00 12.87 176 LEU A O 1
ATOM 1388 N N . ILE A 1 177 ? -7.053 6.099 19.637 1.00 12.02 177 ILE A N 1
ATOM 1389 C CA . ILE A 1 177 ? -8.383 5.546 19.441 1.00 12.26 177 ILE A CA 1
ATOM 1390 C C . ILE A 1 177 ? -8.928 5.208 20.811 1.00 11.77 177 ILE A C 1
ATOM 1391 O O . ILE A 1 177 ? -8.187 5.177 21.790 1.00 12.31 177 ILE A O 1
ATOM 1396 N N . ASP A 1 178 ? -10.226 4.969 20.891 1.00 11.84 178 ASP A N 1
ATOM 1397 C CA . ASP A 1 178 ? -10.812 4.627 22.167 1.00 12.94 178 ASP A CA 1
ATOM 1398 C C . ASP A 1 178 ? -10.397 3.240 22.596 1.00 13.75 178 ASP A C 1
ATOM 1399 O O . ASP A 1 178 ? -10.327 2.318 21.790 1.00 14.56 178 ASP A O 1
ATOM 1404 N N . CYS A 1 179 ? -10.093 3.101 23.875 1.00 12.58 179 CYS A N 1
ATOM 1405 C CA . CYS A 1 179 ? -9.794 1.798 24.422 1.00 11.64 179 CYS A CA 1
ATOM 1406 C C . CYS A 1 179 ? -11.162 1.344 24.891 1.00 12.03 179 CYS A C 1
ATOM 1407 O O . CYS A 1 179 ? -12.057 2.167 25.070 1.00 12.43 179 CYS A O 1
ATOM 1410 N N . THR A 1 180 ? -11.322 0.047 25.112 1.00 12.63 180 THR A N 1
ATOM 1411 C CA . THR A 1 180 ? -12.596 -0.470 25.584 1.00 14.26 180 THR A CA 1
ATOM 1412 C C . THR A 1 180 ? -12.400 -1.513 26.669 1.00 15.09 180 THR A C 1
ATOM 1413 O O . THR A 1 180 ? -13.340 -1.850 27.386 1.00 16.00 180 THR A O 1
ATOM 1417 N N . ARG A 1 181 ? -11.176 -2.011 26.800 1.00 14.61 181 ARG A N 1
ATOM 1418 C CA . ARG A 1 181 ? -10.881 -3.049 27.778 1.00 15.24 181 ARG A CA 1
ATOM 1419 C C . ARG A 1 181 ? -10.192 -2.581 29.048 1.00 15.22 181 ARG A C 1
ATOM 1420 O O . ARG A 1 181 ? -9.074 -2.067 29.012 1.00 14.94 181 ARG A O 1
ATOM 1428 N N . ASP A 1 182 ? -10.868 -2.782 30.173 1.00 12.64 182 ASP A N 1
ATOM 1429 C CA . ASP A 1 182 ? -10.331 -2.424 31.481 1.00 13.08 182 ASP A CA 1
ATOM 1430 C C . ASP A 1 182 ? -10.258 -3.693 32.308 1.00 14.44 182 ASP A C 1
ATOM 1431 O O . ASP A 1 182 ? -11.008 -4.637 32.066 1.00 16.00 182 ASP A O 1
ATOM 1436 N N . THR A 1 183 ? -9.357 -3.726 33.280 1.00 13.60 183 THR A N 1
ATOM 1437 C CA . THR A 1 183 ? -9.318 -4.867 34.181 1.00 14.35 183 THR A CA 1
ATOM 1438 C C . THR A 1 183 ? -9.780 -4.325 35.531 1.00 16.13 183 THR A C 1
ATOM 1439 O O . THR A 1 183 ? -10.012 -5.077 36.473 1.00 17.91 183 THR A O 1
ATOM 1443 N N . CYS A 1 184 ? -9.927 -3.005 35.606 1.00 15.23 184 CYS A N 1
ATOM 1444 C CA . CYS A 1 184 ? -10.396 -2.352 36.823 1.00 14.50 184 CYS A CA 1
ATOM 1445 C C . CYS A 1 184 ? -11.893 -2.491 36.961 1.00 14.96 184 CYS A C 1
ATOM 1446 O O . CYS A 1 184 ? -12.615 -2.516 35.963 1.00 15.90 184 CYS A O 1
ATOM 1449 N N . GLY A 1 185 ? -12.346 -2.556 38.207 1.00 15.75 185 GLY A N 1
ATOM 1450 C CA . GLY A 1 185 ? -13.765 -2.61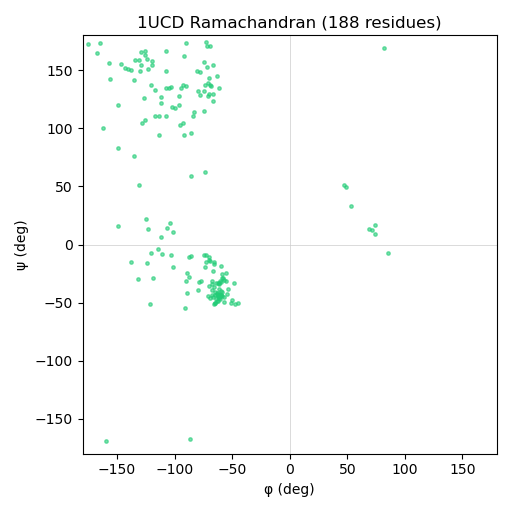5 38.479 1.00 14.92 185 GLY A CA 1
ATOM 1451 C C . GLY A 1 185 ? -14.233 -1.170 38.528 1.00 15.49 185 GLY A C 1
ATOM 1452 O O . GLY A 1 185 ? -13.495 -0.259 38.139 1.00 16.09 185 GLY A O 1
ATOM 1453 N N . ALA A 1 186 ? -15.446 -0.946 39.015 1.00 16.00 186 ALA A N 1
ATOM 1454 C CA . ALA A 1 186 ? -15.995 0.401 39.086 1.00 15.16 186 ALA A CA 1
ATOM 1455 C C . ALA A 1 186 ? -15.181 1.362 39.948 1.00 15.02 186 ALA A C 1
ATOM 1456 O O . ALA A 1 186 ? -15.155 2.562 39.686 1.00 15.07 186 ALA A O 1
ATOM 1458 N N . ASN A 1 187 ? -14.536 0.838 40.982 1.00 15.14 187 ASN A N 1
ATOM 1459 C CA . ASN A 1 187 ? -13.734 1.664 41.872 1.00 16.53 187 ASN A CA 1
ATOM 1460 C C . ASN A 1 187 ? -12.394 1.008 42.140 1.00 13.90 187 ASN A C 1
ATOM 1461 O O . ASN A 1 187 ? -12.237 -0.203 41.988 1.00 14.48 187 ASN A O 1
ATOM 1466 N N . PHE A 1 188 ? -11.430 1.820 42.548 1.00 13.73 188 PHE A N 1
ATOM 1467 C CA . PHE A 1 188 ? -10.099 1.327 42.857 1.00 12.76 188 PHE A CA 1
ATOM 1468 C C . PHE A 1 188 ? -9.343 2.418 43.575 1.00 13.26 188 PHE A C 1
ATOM 1469 O O . PHE A 1 188 ? -9.749 3.577 43.579 1.00 13.35 188 PHE A O 1
ATOM 1477 N N . ILE A 1 189 ? -8.242 2.034 44.195 1.00 12.93 189 ILE A N 1
ATOM 1478 C CA . ILE A 1 189 ? -7.415 2.983 44.903 1.00 13.96 189 ILE A CA 1
ATOM 1479 C C . ILE A 1 189 ? -6.372 3.554 43.960 1.00 14.36 189 ILE A C 1
ATOM 1480 O O . ILE A 1 189 ? -5.777 2.829 43.162 1.00 14.33 189 ILE A O 1
ATOM 1485 N N . PHE A 1 190 ? -6.181 4.862 44.038 1.00 13.59 190 PHE A N 1
ATOM 1486 C CA . PHE A 1 190 ? -5.168 5.534 43.246 1.00 13.37 190 PHE A CA 1
ATOM 1487 C C . PHE A 1 190 ? -4.682 6.732 44.042 1.00 14.12 190 PHE A C 1
ATOM 1488 O O . PHE A 1 190 ? -5.393 7.757 44.067 1.00 14.93 190 PHE A O 1
#